Protein AF-A0A2G5TV87-F1 (afdb_monomer_lite)

Secondary structure (DSSP, 8-state):
-HHHHHHHHHH-HHHHHHH--HHHHHHHHHHHHHHHHHHHHHHHHSSS-EEEETTTTEEEETTTTS--HHHHHHHHHHTHHHHHHHHHHHHHHHHHHHHHHH-TT-HHHHHS-HHHHHHHHHHHHHHHHHHHHHHHHHHHHHHHHH-HHHHHTS-HHHHHHHHHHHHHHHHHHHHIIIIII-HHHHHHHHHHTTHHHHHHHHHHHHHHHHHHHHHHT--

Organism: NCBI:txid1611254

Sequence (219 aa):
MMTLHRILIFMSPMRSTKWFTDFKVAGYCILVCFLVFNWLLIQQLSNCTLNFNALTSFLESACAPDRHPVTWFQNKYLIYVPILSMGVNAM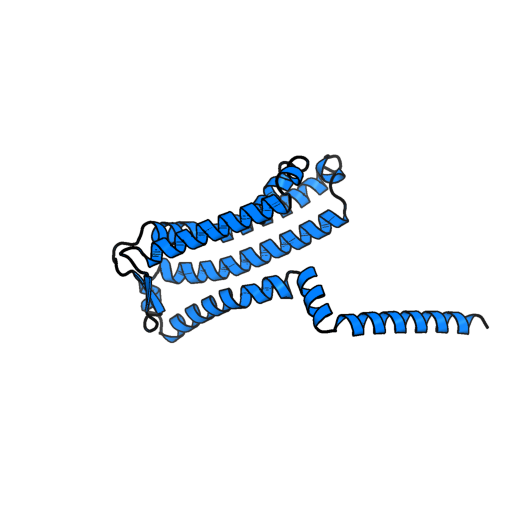LLFAQRISRKFWKNSVFALAMSNSQLKRENAMIRQAFFIGFYLSVYEVLYLHTRLYPESFRSMPLEFQTITYDLRLLAVGSLNFFIYFVLTQSTRSLVLAQLGWNSKKKSAKRNQSLSQTTANFAVKN

InterPro domains:
  IPR005047 7TM GPCR, serpentine receptor class xa (Srxa) [PF03383] (1-90)
  IPR005047 7TM GPCR, serpentine receptor class xa (Srxa) [PTHR23018] (1-212)

pLDDT: mean 71.68, std 10.22, range [42.5, 92.69]

Foldseek 3Di:
DVLVLVVCCVVPVVCSVVCDDPVNVVVVVVVVVVVVVVLVVCQCPDPFHWDQDPQLRDTDTPPPPDDDVSVVCCLVPVLCVLVVQLVSLVVSVVCVVVCVVPPVPDPVVVVADPVNVVVSVLVSVLSNVLSVLVNVLSVLVVCCVVCVVVLSPDDPVVNVVSVVVNVCSVVCSVVCNQQVSDPVSVVVVCVVVVVVVVVVVVVVVVVVVVVVVVVVVVD

Radius of gyration: 24.71 Å; chains: 1; bounding box: 58×53×64 Å

Structure (mmCIF, N/CA/C/O backbone):
data_AF-A0A2G5TV87-F1
#
_entry.id   AF-A0A2G5TV87-F1
#
loop_
_atom_site.group_PDB
_atom_site.id
_atom_site.type_symbol
_atom_site.label_atom_id
_atom_site.label_alt_id
_atom_site.label_comp_id
_atom_site.label_asym_id
_atom_site.label_entity_id
_atom_site.label_seq_id
_atom_site.pdbx_PDB_ins_code
_atom_site.Cartn_x
_atom_site.Cartn_y
_atom_site.Cartn_z
_atom_site.occupancy
_atom_site.B_iso_or_equiv
_atom_site.auth_seq_id
_atom_site.auth_comp_id
_atom_site.auth_asym_id
_atom_site.auth_atom_id
_atom_site.pdbx_PDB_model_num
ATOM 1 N N . MET A 1 1 ? -3.397 5.642 2.819 1.00 71.88 1 MET A N 1
ATOM 2 C CA . MET A 1 1 ? -4.550 6.079 3.644 1.00 71.88 1 MET A CA 1
ATOM 3 C C . MET A 1 1 ? -4.693 5.306 4.952 1.00 71.88 1 MET A C 1
ATOM 5 O O . MET A 1 1 ? -4.617 5.931 6.000 1.00 71.88 1 MET A O 1
ATOM 9 N N . MET A 1 2 ? -4.806 3.971 4.935 1.00 71.81 2 MET A N 1
ATOM 10 C CA . MET A 1 2 ? -5.014 3.172 6.161 1.00 71.81 2 MET A CA 1
ATOM 11 C C . MET A 1 2 ? -3.938 3.354 7.248 1.00 71.81 2 MET A C 1
ATOM 13 O O . MET A 1 2 ? -4.270 3.393 8.428 1.00 71.81 2 MET A O 1
ATOM 17 N N . THR A 1 3 ? -2.660 3.488 6.882 1.00 72.00 3 THR A N 1
ATOM 18 C CA . THR A 1 3 ? -1.580 3.748 7.856 1.00 72.00 3 THR A CA 1
ATOM 19 C C . THR A 1 3 ? -1.623 5.177 8.398 1.00 72.00 3 THR A C 1
ATOM 21 O O . THR A 1 3 ? -1.508 5.364 9.603 1.00 72.00 3 THR A O 1
ATOM 24 N N . LEU A 1 4 ? -1.881 6.177 7.546 1.00 74.12 4 LEU A N 1
ATOM 25 C CA . LEU A 1 4 ? -2.004 7.585 7.962 1.00 74.12 4 LEU A CA 1
ATOM 26 C C . LEU A 1 4 ? -3.146 7.788 8.961 1.00 74.12 4 LEU A C 1
ATOM 28 O O . LEU A 1 4 ? -2.958 8.439 9.984 1.00 74.12 4 LEU A O 1
ATOM 32 N N . HIS A 1 5 ? -4.297 7.160 8.705 1.00 75.50 5 HIS A N 1
ATOM 33 C CA . HIS A 1 5 ? -5.428 7.142 9.632 1.00 75.50 5 HIS A CA 1
ATOM 34 C C . HIS A 1 5 ? -5.004 6.703 11.043 1.00 75.50 5 HIS A C 1
ATOM 36 O O . HIS A 1 5 ? -5.336 7.345 12.037 1.00 75.50 5 HIS A O 1
ATOM 42 N N . ARG A 1 6 ? -4.196 5.642 11.134 1.00 71.50 6 ARG A N 1
ATOM 43 C CA . ARG A 1 6 ? -3.735 5.080 12.412 1.00 71.50 6 ARG A CA 1
ATOM 44 C C . ARG A 1 6 ? -2.700 5.944 13.112 1.00 71.50 6 ARG A C 1
ATOM 46 O O . ARG A 1 6 ? -2.772 6.075 14.329 1.00 71.50 6 ARG A O 1
ATOM 53 N N . ILE A 1 7 ? -1.769 6.538 12.366 1.00 74.00 7 ILE A N 1
ATOM 54 C CA . ILE A 1 7 ? -0.803 7.496 12.924 1.00 74.00 7 ILE A CA 1
ATOM 55 C C . ILE A 1 7 ? -1.559 8.657 13.578 1.00 74.00 7 ILE A C 1
ATOM 57 O O . ILE A 1 7 ? -1.261 9.025 14.709 1.00 74.00 7 ILE A O 1
ATOM 61 N N . LEU A 1 8 ? -2.587 9.182 12.907 1.00 74.12 8 LEU A N 1
ATOM 62 C CA . LEU A 1 8 ? -3.370 10.313 13.405 1.00 74.12 8 LEU A CA 1
ATOM 63 C C . LEU A 1 8 ? -4.227 9.951 14.626 1.00 74.12 8 LEU A C 1
ATOM 65 O O . LEU A 1 8 ? -4.314 10.746 15.560 1.00 74.12 8 LEU A O 1
ATOM 69 N N . ILE A 1 9 ? -4.794 8.738 14.678 1.00 71.25 9 ILE A N 1
ATOM 70 C CA . ILE A 1 9 ? -5.435 8.216 15.901 1.00 71.25 9 ILE A CA 1
ATOM 71 C C . ILE A 1 9 ? -4.424 8.116 17.049 1.00 71.25 9 ILE A C 1
ATOM 73 O O . ILE A 1 9 ? -4.738 8.504 18.172 1.00 71.25 9 ILE A O 1
ATOM 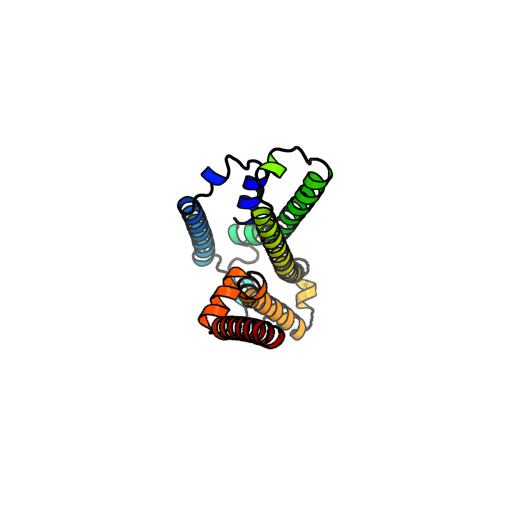77 N N . PHE A 1 10 ? -3.221 7.607 16.780 1.00 67.75 10 PHE A N 1
ATOM 78 C CA . PHE A 1 10 ? -2.193 7.414 17.802 1.00 67.75 10 PHE A CA 1
ATOM 79 C C . PHE A 1 10 ? -1.649 8.739 18.348 1.00 67.75 10 PHE A C 1
ATOM 81 O O . PHE A 1 10 ? -1.494 8.879 19.557 1.00 67.75 10 PHE A O 1
ATOM 88 N N . MET A 1 11 ? -1.406 9.727 17.483 1.00 69.81 11 MET A N 1
ATOM 89 C CA . MET A 1 11 ? -0.900 11.042 17.889 1.00 69.81 11 MET A CA 1
ATOM 90 C C . MET A 1 11 ? -1.966 11.926 18.547 1.00 69.81 11 MET A C 1
ATOM 92 O O . MET A 1 11 ? -1.635 12.796 19.348 1.00 69.81 11 MET A O 1
ATOM 96 N N . SER A 1 12 ? -3.242 11.785 18.181 1.00 68.69 12 SER A N 1
ATOM 97 C CA . SER A 1 12 ? -4.305 12.683 18.651 1.00 68.69 12 SER A CA 1
ATOM 98 C C . SER A 1 12 ? -5.674 11.990 18.695 1.00 68.69 12 SER A C 1
ATOM 100 O O . SER A 1 12 ? -6.533 12.250 17.844 1.00 68.69 12 SER A O 1
ATOM 102 N N . PRO A 1 13 ? -5.939 11.157 19.720 1.00 63.06 13 PRO A N 1
ATOM 103 C CA . PRO A 1 13 ? -7.144 10.327 19.784 1.00 63.06 13 PRO A CA 1
ATOM 104 C C . PRO A 1 13 ? -8.451 11.137 19.813 1.00 63.06 13 PRO A C 1
ATOM 106 O O . PRO A 1 13 ? -9.418 10.743 19.170 1.00 63.06 13 PRO A O 1
ATOM 109 N N . MET A 1 14 ? -8.487 12.301 20.479 1.00 60.47 14 MET A N 1
ATOM 110 C CA . MET A 1 14 ? -9.713 13.118 20.578 1.00 60.47 14 MET A CA 1
ATOM 111 C C . MET A 1 14 ? -10.015 13.979 19.341 1.00 60.47 14 MET A C 1
ATOM 113 O O . MET A 1 14 ? -11.164 14.358 19.123 1.00 60.47 14 MET A O 1
ATOM 117 N N . ARG A 1 15 ? -9.005 14.322 18.530 1.00 61.91 15 ARG A N 1
ATOM 118 C CA . ARG A 1 15 ? -9.204 15.110 17.296 1.00 61.91 15 ARG A CA 1
ATOM 119 C C . ARG A 1 15 ? -9.439 14.218 16.079 1.00 61.91 15 ARG A C 1
ATOM 121 O O . ARG A 1 15 ? -10.141 14.628 15.157 1.00 61.91 15 ARG A O 1
ATOM 128 N N . SER A 1 16 ? -8.915 12.993 16.101 1.00 60.66 16 SER A N 1
ATOM 129 C CA . SER A 1 16 ? -8.971 12.071 14.967 1.00 60.66 16 SER A CA 1
ATOM 130 C C . SER A 1 16 ? -10.403 11.675 14.570 1.00 60.66 16 SER A C 1
ATOM 132 O O . SER A 1 16 ? -10.732 11.683 13.385 1.00 60.66 16 SER A O 1
ATOM 134 N N . THR A 1 17 ? -11.313 11.474 15.532 1.00 63.91 17 THR A N 1
ATOM 135 C CA . THR A 1 17 ? -12.740 11.181 15.266 1.00 63.91 17 THR A CA 1
ATOM 136 C C . THR A 1 17 ? -13.471 12.288 14.501 1.00 63.91 17 THR A C 1
ATOM 138 O O . THR A 1 17 ? -14.439 12.003 13.804 1.00 63.91 17 THR A O 1
ATOM 141 N N . LYS A 1 18 ? -13.014 13.547 14.574 1.00 69.38 18 LYS A N 1
ATOM 142 C CA . LYS A 1 18 ? -13.586 14.661 13.789 1.00 69.38 18 LYS A CA 1
ATOM 143 C C . LYS A 1 18 ? -13.005 14.757 12.373 1.00 69.38 18 LYS A C 1
ATOM 145 O O . LYS A 1 18 ? -13.614 15.360 11.481 1.00 69.38 18 LYS A O 1
ATOM 150 N N . TRP A 1 19 ? -11.797 14.236 12.176 1.00 69.31 19 TRP A N 1
ATOM 151 C CA . TRP A 1 19 ? -11.069 14.307 10.907 1.00 69.31 19 TRP A CA 1
ATOM 152 C C . TRP A 1 19 ? -11.433 13.143 9.984 1.00 69.31 19 TRP A C 1
ATOM 154 O O . TRP A 1 19 ? -11.502 13.329 8.773 1.00 69.31 19 TRP A O 1
ATOM 164 N N .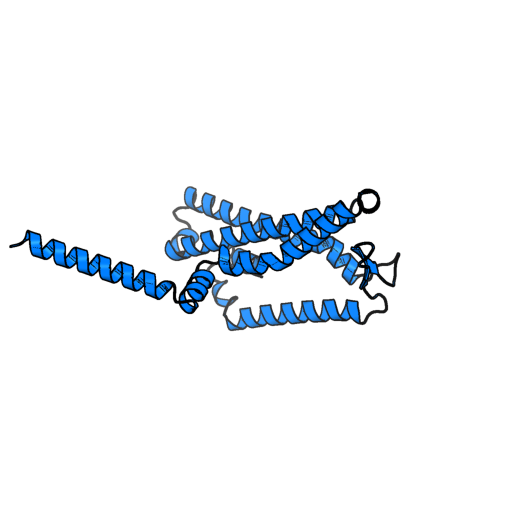 PHE A 1 20 ? -11.765 11.987 10.557 1.00 73.62 20 PHE A N 1
ATOM 165 C CA . PHE A 1 20 ? -12.118 10.772 9.828 1.00 73.62 20 PHE A CA 1
ATOM 166 C C . PHE A 1 20 ? -13.587 10.395 10.017 1.00 73.62 20 PHE A C 1
ATOM 168 O O . PHE A 1 20 ? -13.913 9.384 10.631 1.00 73.62 20 PHE A O 1
ATOM 175 N N . THR A 1 21 ? -14.482 11.227 9.483 1.00 81.12 21 THR A N 1
ATOM 176 C CA . THR A 1 21 ? -15.891 10.856 9.292 1.00 81.12 21 THR A CA 1
ATOM 177 C C . THR A 1 21 ? -16.067 10.111 7.971 1.00 81.12 21 THR A C 1
ATOM 179 O O . THR A 1 21 ? -15.319 10.366 7.027 1.00 81.12 21 THR A O 1
ATOM 182 N N . ASP A 1 22 ? -17.073 9.239 7.872 1.00 78.75 22 ASP A N 1
ATOM 183 C CA . ASP A 1 22 ? -17.300 8.397 6.683 1.00 78.75 22 ASP A CA 1
ATOM 184 C C . ASP A 1 22 ? -17.352 9.213 5.381 1.00 78.75 22 ASP A C 1
ATOM 186 O O . ASP A 1 22 ? -16.725 8.850 4.387 1.00 78.75 22 ASP A O 1
ATOM 190 N N . PHE A 1 23 ? -18.000 10.382 5.412 1.00 81.50 23 PHE A N 1
ATOM 191 C CA . PHE A 1 23 ? -18.072 11.290 4.264 1.00 81.50 23 PHE A CA 1
ATOM 192 C C . PHE A 1 23 ? -16.704 11.868 3.864 1.00 81.50 23 PHE A C 1
ATOM 194 O O . P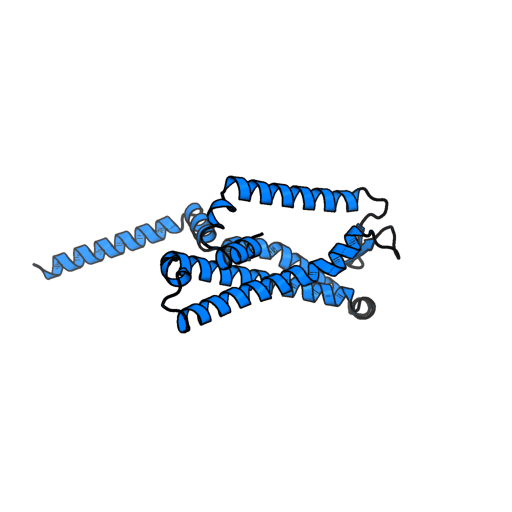HE A 1 23 ? -16.365 11.920 2.682 1.00 81.50 23 PHE A O 1
ATOM 201 N N . LYS A 1 24 ? -15.876 12.267 4.839 1.00 84.06 24 LYS A N 1
ATOM 202 C CA . LYS A 1 24 ? -14.521 12.775 4.566 1.00 84.06 24 LYS A CA 1
ATOM 203 C C . LYS A 1 24 ? -13.605 11.666 4.065 1.00 84.06 24 LYS A C 1
ATOM 205 O O . LYS A 1 24 ? -12.832 11.895 3.143 1.00 84.06 24 LYS A O 1
ATOM 210 N N . VAL A 1 25 ? -13.723 10.461 4.626 1.00 83.88 25 VAL A N 1
ATOM 211 C CA . VAL A 1 25 ? -12.990 9.272 4.168 1.00 83.88 25 VAL A CA 1
ATOM 212 C C . VAL A 1 25 ? -13.342 8.945 2.721 1.00 83.88 25 VAL A C 1
ATOM 214 O O . VAL A 1 25 ? -12.431 8.747 1.919 1.00 83.88 25 VAL A O 1
ATOM 217 N N . ALA A 1 26 ? -14.629 8.968 2.366 1.00 85.44 26 ALA A N 1
ATOM 218 C CA . ALA A 1 26 ? -15.069 8.807 0.984 1.00 85.44 26 ALA A CA 1
ATOM 219 C C . ALA A 1 26 ? -14.449 9.879 0.074 1.00 85.44 26 ALA A C 1
ATOM 221 O O . ALA A 1 26 ? -13.874 9.541 -0.959 1.00 85.44 26 ALA A O 1
ATOM 222 N N . GLY A 1 27 ? -14.459 11.147 0.498 1.00 88.50 27 GLY A N 1
ATOM 223 C CA . GLY A 1 27 ? -13.791 12.240 -0.213 1.00 88.50 27 GLY A CA 1
ATOM 224 C C . GLY A 1 27 ? -12.289 12.006 -0.422 1.00 88.50 27 GLY A C 1
ATOM 225 O O . GLY A 1 27 ? -11.796 12.160 -1.537 1.00 88.50 27 GLY A O 1
ATOM 226 N N . TYR A 1 28 ? -11.558 11.563 0.608 1.00 86.81 28 TYR A N 1
ATOM 227 C CA . TYR A 1 28 ? -10.133 11.227 0.488 1.00 86.81 28 TYR A CA 1
ATOM 228 C C . TYR A 1 28 ? -9.894 10.067 -0.485 1.00 86.81 28 TYR A C 1
ATOM 230 O O . TYR A 1 28 ? -8.947 10.111 -1.268 1.00 86.81 28 TYR A O 1
ATOM 238 N N . CYS A 1 29 ? -10.742 9.038 -0.462 1.00 86.94 29 CYS A N 1
ATOM 239 C CA . CYS A 1 29 ? -10.660 7.916 -1.395 1.00 86.94 29 CYS A CA 1
ATOM 240 C C . CYS A 1 29 ? -10.921 8.354 -2.840 1.00 86.94 29 CYS A C 1
ATOM 242 O O . CYS A 1 29 ? -10.152 7.980 -3.723 1.00 86.94 29 CYS A O 1
ATOM 244 N N . ILE A 1 30 ? -11.949 9.175 -3.076 1.00 90.00 30 ILE A N 1
ATOM 245 C CA . ILE A 1 30 ? -12.275 9.719 -4.401 1.00 90.00 30 ILE A CA 1
ATOM 246 C C . ILE A 1 30 ? -11.129 10.591 -4.914 1.00 90.00 30 ILE A C 1
ATOM 248 O O . ILE A 1 30 ? -10.694 10.411 -6.046 1.00 90.00 30 ILE A O 1
ATOM 252 N N . LEU A 1 31 ? -10.585 11.474 -4.072 1.00 91.00 31 LEU A N 1
ATOM 253 C CA . LEU A 1 31 ? -9.448 12.319 -4.433 1.00 91.00 31 LEU A CA 1
ATOM 254 C C . LEU A 1 31 ? -8.224 11.482 -4.817 1.00 91.00 31 LEU A C 1
ATOM 256 O O . LEU A 1 31 ? -7.600 11.747 -5.838 1.00 91.00 31 LEU A O 1
ATOM 260 N N . VAL A 1 32 ? -7.892 10.447 -4.039 1.00 87.88 32 VAL A N 1
ATOM 261 C CA . VAL A 1 32 ? -6.782 9.539 -4.372 1.00 87.88 32 VAL A CA 1
ATOM 262 C C . VAL A 1 32 ? -7.045 8.809 -5.687 1.00 87.88 32 VAL A C 1
ATOM 264 O O . VAL A 1 32 ? -6.137 8.729 -6.509 1.00 87.88 32 VAL A O 1
ATOM 267 N N . CYS A 1 33 ? -8.263 8.312 -5.916 1.00 88.44 33 CYS A N 1
ATOM 268 C CA . CYS A 1 33 ? -8.615 7.658 -7.178 1.00 88.44 33 CYS A CA 1
ATOM 269 C C . CYS A 1 33 ? -8.468 8.619 -8.357 1.00 88.44 33 CYS A C 1
ATOM 271 O O . CYS A 1 33 ? -7.860 8.262 -9.359 1.00 88.44 33 CYS A O 1
ATOM 273 N N . PHE A 1 34 ? -8.961 9.850 -8.216 1.00 92.69 34 PHE A N 1
ATOM 274 C CA . PHE A 1 34 ? -8.837 10.883 -9.236 1.00 92.69 34 PHE A CA 1
ATOM 275 C C . PHE A 1 34 ? -7.369 11.218 -9.515 1.00 92.69 34 PHE A C 1
ATOM 277 O O . PHE A 1 34 ? -6.958 11.245 -10.671 1.00 92.69 34 PHE A O 1
ATOM 284 N N . LEU A 1 35 ? -6.548 11.408 -8.479 1.00 89.06 35 LEU A N 1
ATOM 285 C CA . LEU A 1 35 ? -5.116 11.671 -8.636 1.00 89.06 35 LEU A CA 1
ATOM 286 C C . LEU A 1 35 ? -4.404 10.519 -9.352 1.00 89.06 35 LEU A C 1
ATOM 288 O O . LEU A 1 35 ? -3.668 10.770 -10.299 1.00 89.06 35 LEU A O 1
ATOM 292 N N . VAL A 1 36 ? -4.649 9.266 -8.951 1.00 85.81 36 VAL A N 1
ATOM 293 C CA . VAL A 1 36 ? -4.063 8.082 -9.604 1.00 85.81 36 VAL A CA 1
ATOM 294 C C . VAL A 1 36 ? -4.526 7.970 -11.056 1.00 85.81 36 VAL A C 1
ATOM 296 O O . VAL A 1 36 ? -3.714 7.702 -11.934 1.00 85.81 36 VAL A O 1
ATOM 299 N N . PHE A 1 37 ? -5.806 8.218 -11.328 1.00 87.94 37 PHE A N 1
ATOM 300 C CA . PHE A 1 37 ? -6.365 8.161 -12.674 1.00 87.94 37 PHE A CA 1
ATOM 301 C C . PHE A 1 37 ? -5.740 9.204 -13.606 1.00 87.94 37 PHE A C 1
ATOM 303 O O . PHE A 1 37 ? -5.251 8.850 -14.675 1.00 87.94 37 PHE A O 1
ATOM 310 N N . ASN A 1 38 ? -5.673 10.469 -13.180 1.00 87.31 38 ASN A N 1
ATOM 311 C CA . ASN A 1 38 ? -5.007 11.523 -13.953 1.00 87.31 38 ASN A CA 1
ATOM 312 C C . ASN A 1 38 ? -3.520 11.218 -14.150 1.00 87.31 38 ASN A C 1
ATOM 314 O O . ASN A 1 38 ? -2.975 11.430 -15.228 1.00 87.31 38 ASN A O 1
ATOM 318 N N . TRP A 1 39 ? -2.866 10.681 -13.121 1.00 82.69 39 TRP A N 1
ATOM 319 C CA . TRP A 1 39 ? -1.458 10.315 -13.180 1.00 82.69 39 TRP A CA 1
ATOM 320 C C . TRP A 1 39 ? -1.181 9.219 -14.220 1.00 82.69 39 TRP A C 1
ATOM 322 O O . TRP A 1 39 ? -0.199 9.315 -14.953 1.00 82.69 39 TRP A O 1
ATOM 332 N N . LEU A 1 40 ? -2.055 8.211 -14.325 1.00 81.38 40 LEU A N 1
ATOM 333 C CA . LEU A 1 40 ? -1.982 7.175 -15.362 1.00 81.38 40 LEU A CA 1
ATOM 334 C C . LEU A 1 40 ? -2.344 7.728 -16.749 1.00 81.38 40 LEU A C 1
ATOM 336 O O . LEU A 1 40 ? -1.657 7.434 -17.722 1.00 81.38 40 LEU A O 1
ATOM 340 N N . LEU A 1 41 ? -3.364 8.585 -16.848 1.00 83.69 41 LEU A N 1
ATOM 341 C CA . LEU A 1 41 ? -3.747 9.224 -18.111 1.00 83.69 41 LEU A CA 1
ATOM 342 C C . LEU A 1 41 ? -2.620 10.064 -18.712 1.00 83.69 41 LEU A C 1
ATOM 344 O O . LEU A 1 41 ? -2.389 9.996 -19.914 1.00 83.69 41 LEU A O 1
ATOM 348 N N . ILE A 1 42 ? -1.890 10.822 -17.890 1.00 82.25 42 ILE A N 1
ATOM 349 C CA . ILE A 1 42 ? -0.741 11.616 -18.347 1.00 82.25 42 ILE A CA 1
ATOM 350 C C . ILE A 1 42 ? 0.335 10.713 -18.965 1.00 82.25 42 ILE A C 1
ATOM 352 O O . ILE A 1 42 ? 0.965 11.101 -19.943 1.00 82.25 42 ILE A O 1
ATOM 356 N N . GLN A 1 43 ? 0.543 9.507 -18.433 1.00 71.94 43 GLN A N 1
ATOM 357 C CA . GLN A 1 43 ? 1.497 8.552 -19.008 1.00 71.94 43 GLN A CA 1
ATOM 358 C C . GLN A 1 43 ? 1.024 8.007 -20.358 1.00 71.94 43 GLN A C 1
ATOM 360 O O . GLN A 1 43 ? 1.847 7.762 -21.234 1.00 71.94 43 GLN A O 1
ATOM 365 N N . GLN A 1 44 ? -0.289 7.849 -20.533 1.00 73.38 44 GLN A N 1
ATOM 366 C CA . GLN A 1 44 ? -0.878 7.325 -21.764 1.00 73.38 44 GLN A CA 1
ATOM 367 C C . GLN A 1 44 ? -0.989 8.376 -22.880 1.00 73.38 44 GLN A C 1
ATOM 369 O O . GLN A 1 44 ? -0.884 8.029 -24.051 1.00 73.38 44 GLN A O 1
ATOM 374 N N . LEU A 1 45 ? -1.235 9.641 -22.522 1.00 77.31 45 LEU A N 1
ATOM 375 C CA . LEU A 1 45 ? -1.471 10.745 -23.464 1.00 77.31 45 LEU A CA 1
ATOM 376 C C . LEU A 1 45 ? -0.207 11.550 -23.800 1.00 77.31 45 LEU A C 1
ATOM 378 O O . LEU A 1 45 ? -0.226 12.359 -24.724 1.00 77.31 45 LEU A O 1
ATOM 382 N N . SER A 1 46 ? 0.878 11.374 -23.044 1.00 75.81 46 SER A N 1
ATOM 383 C CA . SER A 1 46 ? 2.158 12.028 -23.325 1.00 75.81 46 SER A CA 1
ATOM 384 C C . SER A 1 46 ? 2.892 11.337 -24.480 1.00 75.81 46 SER A C 1
ATOM 386 O O . SER A 1 46 ? 2.707 10.149 -24.733 1.00 75.81 46 SER A O 1
ATOM 388 N N . ASN A 1 47 ? 3.806 12.060 -25.133 1.00 69.06 47 ASN A N 1
ATOM 389 C CA . ASN A 1 47 ? 4.628 11.572 -26.253 1.00 69.06 47 ASN A CA 1
ATOM 390 C C . ASN A 1 47 ? 5.578 10.415 -25.876 1.00 69.06 47 ASN A C 1
ATOM 392 O O . ASN A 1 47 ? 6.286 9.885 -26.726 1.00 69.06 47 ASN A O 1
ATOM 396 N N . CYS A 1 48 ? 5.617 10.036 -24.598 1.00 70.38 48 CYS A N 1
ATOM 397 C CA . CYS A 1 48 ? 6.373 8.906 -24.089 1.00 70.38 48 CYS A CA 1
ATOM 398 C C . CYS A 1 48 ? 5.435 7.841 -23.519 1.00 70.38 48 CYS A C 1
ATOM 400 O O . CYS A 1 48 ? 5.287 7.708 -22.301 1.00 70.38 48 CYS A O 1
ATOM 402 N N . THR A 1 49 ? 4.803 7.086 -24.413 1.00 69.44 49 THR A N 1
ATOM 403 C CA . THR A 1 49 ? 3.961 5.951 -24.037 1.00 69.44 49 THR A CA 1
ATOM 404 C C . THR A 1 49 ? 4.816 4.795 -23.514 1.00 69.44 49 THR A C 1
ATOM 406 O O . THR A 1 49 ? 5.974 4.613 -23.900 1.00 69.44 49 THR A O 1
ATOM 409 N N . LEU A 1 50 ? 4.252 4.017 -22.590 1.00 67.56 50 LEU A N 1
ATOM 410 C CA . LEU A 1 50 ? 4.857 2.793 -22.071 1.00 67.56 50 LEU A CA 1
ATOM 411 C C . LEU A 1 50 ? 4.214 1.594 -22.763 1.00 67.56 50 LEU A C 1
ATOM 413 O O . LEU A 1 50 ? 3.028 1.339 -22.561 1.00 67.56 50 LEU A O 1
ATOM 417 N N . ASN A 1 51 ? 4.999 0.848 -23.536 1.00 70.81 51 ASN A N 1
ATOM 418 C CA . ASN A 1 51 ? 4.564 -0.405 -24.138 1.00 70.81 51 ASN A CA 1
ATOM 419 C C . ASN A 1 51 ? 5.210 -1.586 -23.421 1.00 70.81 51 ASN A C 1
ATOM 421 O O . ASN A 1 51 ? 6.403 -1.589 -23.123 1.00 70.81 51 ASN A O 1
ATOM 425 N N . PHE A 1 52 ? 4.404 -2.603 -23.133 1.00 66.25 52 PHE A N 1
ATOM 426 C CA . PHE A 1 52 ? 4.902 -3.859 -22.595 1.00 66.25 52 PHE A CA 1
ATOM 427 C C . PHE A 1 52 ? 5.301 -4.769 -23.754 1.00 66.25 52 PHE A C 1
ATOM 429 O O . PHE A 1 52 ? 4.448 -5.203 -24.529 1.00 66.25 52 PHE A O 1
ATOM 436 N N . ASN A 1 53 ? 6.594 -5.054 -23.874 1.00 66.81 53 ASN A N 1
ATOM 437 C CA . ASN A 1 53 ? 7.091 -6.017 -24.839 1.00 66.81 53 ASN A CA 1
ATOM 438 C C . ASN A 1 53 ? 7.013 -7.415 -24.215 1.00 66.81 53 ASN A C 1
ATOM 440 O O . ASN A 1 53 ? 7.799 -7.749 -23.334 1.00 66.81 53 ASN A O 1
ATOM 444 N N . ALA A 1 54 ? 6.060 -8.234 -24.662 1.00 61.53 54 ALA A N 1
ATOM 445 C CA . ALA A 1 54 ? 5.842 -9.569 -24.104 1.00 61.53 54 ALA A CA 1
ATOM 446 C C . ALA A 1 54 ? 7.022 -10.532 -24.340 1.00 61.53 54 ALA A C 1
ATOM 448 O O . ALA A 1 54 ? 7.227 -11.443 -23.546 1.00 61.53 54 ALA A O 1
ATOM 449 N N . LEU A 1 55 ? 7.819 -10.321 -25.395 1.00 59.72 55 LEU A N 1
ATOM 450 C CA . LEU A 1 55 ? 8.943 -11.199 -25.754 1.00 59.72 55 LEU A CA 1
ATOM 451 C C . LEU A 1 55 ? 10.154 -11.000 -24.843 1.00 59.72 55 LEU A C 1
ATOM 453 O O . LEU A 1 55 ? 10.833 -11.955 -24.485 1.00 59.72 55 LEU A O 1
ATOM 457 N N . THR A 1 56 ? 10.422 -9.754 -24.463 1.00 57.22 56 THR A N 1
ATOM 458 C CA . THR A 1 56 ? 11.506 -9.405 -23.536 1.00 57.22 56 THR A CA 1
ATOM 459 C C . THR A 1 56 ? 10.987 -9.267 -22.103 1.00 57.22 56 THR A C 1
ATOM 461 O O . THR A 1 56 ? 11.758 -9.121 -21.161 1.00 57.22 56 THR A O 1
ATOM 464 N N . SER A 1 57 ? 9.662 -9.311 -21.937 1.00 58.12 57 SER A N 1
ATOM 465 C CA . SER A 1 57 ? 8.922 -9.019 -20.712 1.00 58.12 57 SER A CA 1
ATOM 466 C C . SER A 1 57 ? 9.231 -7.640 -20.109 1.00 58.12 57 SER A C 1
ATOM 468 O O . SER A 1 57 ? 8.859 -7.365 -18.976 1.00 58.12 57 SER A O 1
ATOM 470 N N . PHE A 1 58 ? 9.875 -6.728 -20.842 1.00 61.72 58 PHE A N 1
ATOM 471 C CA . PHE A 1 58 ? 10.212 -5.394 -20.347 1.00 61.72 58 PHE A CA 1
ATOM 472 C C . PHE A 1 58 ? 9.152 -4.357 -20.734 1.00 61.72 58 PHE A C 1
ATOM 474 O O . PHE A 1 58 ? 8.565 -4.400 -21.815 1.00 61.72 58 PHE A O 1
ATOM 481 N N . LEU A 1 59 ? 8.937 -3.375 -19.850 1.00 63.88 59 LEU A N 1
ATOM 482 C CA . LEU A 1 59 ? 8.274 -2.133 -20.244 1.00 63.88 59 LEU A CA 1
ATOM 483 C C . LEU A 1 59 ? 9.284 -1.255 -20.980 1.00 63.88 59 LEU A C 1
ATOM 485 O O . LEU A 1 59 ? 10.223 -0.731 -20.376 1.00 63.88 59 LEU A O 1
ATOM 489 N N . GLU A 1 60 ? 9.062 -1.088 -22.274 1.00 64.62 60 GLU A N 1
ATOM 490 C CA . GLU A 1 60 ? 9.821 -0.196 -23.132 1.00 64.62 60 GLU A CA 1
ATOM 491 C C . GLU A 1 60 ? 9.066 1.132 -23.242 1.00 64.62 60 GLU A C 1
ATOM 493 O O . GLU A 1 60 ? 7.890 1.194 -23.607 1.00 64.62 60 GLU A O 1
ATOM 498 N N . SER A 1 61 ? 9.734 2.218 -22.857 1.00 66.75 61 SER A N 1
ATOM 499 C CA . SER A 1 61 ? 9.216 3.568 -23.052 1.00 66.75 61 SER A CA 1
ATOM 500 C C . SER A 1 61 ? 9.543 4.040 -24.461 1.00 66.75 61 SER A C 1
ATOM 502 O O . SER A 1 61 ? 10.703 3.982 -24.864 1.00 66.75 61 SER A O 1
ATOM 504 N N . ALA A 1 62 ? 8.560 4.601 -25.165 1.00 65.69 62 ALA A N 1
ATOM 505 C CA . ALA A 1 62 ? 8.751 5.161 -26.503 1.00 65.69 62 ALA A CA 1
ATOM 506 C C . ALA A 1 62 ? 9.791 6.300 -26.548 1.00 65.69 62 ALA A C 1
ATOM 508 O O . ALA A 1 62 ? 10.329 6.592 -27.609 1.00 65.69 62 ALA A O 1
ATOM 509 N N . CYS A 1 63 ? 10.101 6.918 -25.401 1.00 68.75 63 CYS A N 1
ATOM 510 C CA . CYS A 1 63 ? 11.121 7.960 -25.280 1.00 68.75 63 CYS A CA 1
ATOM 511 C C . CYS A 1 63 ? 12.493 7.482 -24.773 1.00 68.75 63 CYS A C 1
ATOM 513 O O . CYS A 1 63 ? 13.308 8.322 -24.403 1.00 68.75 63 CYS A O 1
ATOM 515 N N . ALA A 1 64 ? 12.778 6.172 -24.747 1.00 62.44 64 ALA A N 1
ATOM 516 C CA . ALA A 1 64 ? 14.089 5.677 -24.313 1.00 62.44 64 ALA A CA 1
ATOM 517 C C . ALA A 1 64 ? 15.240 6.332 -25.122 1.00 62.44 64 ALA A C 1
ATOM 519 O O . ALA A 1 64 ? 15.122 6.443 -26.343 1.00 62.44 64 ALA A O 1
ATOM 520 N N . PRO A 1 65 ? 16.358 6.750 -24.487 1.00 62.75 65 PRO A N 1
ATOM 521 C CA . PRO A 1 65 ? 16.768 6.479 -23.102 1.00 62.75 65 PRO A CA 1
ATOM 522 C C . PRO A 1 65 ? 16.108 7.373 -22.040 1.00 62.75 65 PRO A C 1
ATOM 524 O O . PRO A 1 65 ? 16.178 7.051 -20.849 1.00 62.75 65 PRO A O 1
ATOM 527 N N . ASP A 1 66 ? 15.452 8.455 -22.451 1.00 63.09 66 ASP A N 1
ATOM 528 C CA . ASP A 1 66 ? 14.730 9.334 -21.544 1.00 63.09 66 ASP A CA 1
ATOM 529 C C . ASP A 1 66 ? 13.473 8.646 -21.004 1.00 63.09 66 ASP A C 1
ATOM 531 O O . ASP A 1 66 ? 12.883 7.744 -21.600 1.00 63.09 66 ASP A O 1
ATOM 535 N N . ARG A 1 67 ? 13.080 9.027 -19.791 1.00 68.62 67 ARG A N 1
ATOM 536 C CA . ARG A 1 67 ? 11.869 8.518 -19.143 1.00 68.62 67 ARG A CA 1
ATOM 537 C C . ARG A 1 67 ? 10.985 9.688 -18.802 1.00 68.62 67 ARG A C 1
ATOM 539 O O . ARG A 1 67 ? 11.463 10.697 -18.288 1.00 68.62 67 ARG A O 1
ATOM 546 N N . HIS A 1 68 ? 9.681 9.523 -18.999 1.00 75.69 68 HIS A N 1
ATOM 547 C CA . HIS A 1 68 ? 8.734 10.547 -18.588 1.00 75.69 68 HIS A CA 1
ATOM 548 C C . HIS A 1 68 ? 8.921 10.855 -17.085 1.00 75.69 68 HIS A C 1
ATOM 550 O O . HIS A 1 68 ? 8.958 9.904 -16.290 1.00 75.69 68 HIS A O 1
ATOM 556 N N . PRO A 1 69 ? 9.001 12.130 -16.653 1.00 75.19 69 PRO A N 1
ATOM 557 C CA . PRO A 1 69 ? 9.346 12.498 -15.270 1.00 75.19 69 PRO A CA 1
ATOM 558 C C . PRO A 1 69 ? 8.474 11.802 -14.217 1.00 75.19 69 PRO A C 1
ATOM 560 O O . PRO A 1 69 ? 8.940 11.364 -13.167 1.00 75.19 69 PRO A O 1
ATOM 563 N N . VAL A 1 70 ? 7.199 11.622 -14.558 1.00 75.44 70 VAL A N 1
ATOM 564 C CA . VAL A 1 70 ? 6.178 10.914 -13.777 1.00 75.44 70 VAL A CA 1
ATOM 565 C C . VAL A 1 70 ? 6.546 9.438 -13.563 1.00 75.44 70 VAL A C 1
ATOM 567 O O . VAL A 1 70 ? 6.475 8.937 -12.441 1.00 75.44 70 VAL A O 1
ATOM 570 N N . THR A 1 71 ? 6.961 8.735 -14.621 1.00 71.69 71 THR A N 1
ATOM 571 C CA . THR A 1 71 ? 7.366 7.316 -14.552 1.00 71.69 71 THR A CA 1
ATOM 572 C C . THR A 1 71 ? 8.677 7.149 -13.791 1.00 71.69 71 THR A C 1
ATOM 574 O O . THR A 1 71 ? 8.824 6.217 -13.002 1.00 71.69 71 THR A O 1
ATOM 577 N N . TRP A 1 72 ? 9.610 8.090 -13.957 1.00 75.62 72 TRP A N 1
ATOM 578 C CA . TRP A 1 72 ? 10.859 8.122 -13.205 1.00 75.62 72 TRP A CA 1
ATOM 579 C C . TRP A 1 72 ? 10.606 8.309 -11.706 1.00 75.62 72 TRP A C 1
ATOM 581 O O . TRP A 1 72 ? 11.156 7.557 -10.897 1.00 75.62 72 TRP A O 1
ATOM 591 N N . PHE A 1 73 ? 9.731 9.253 -11.340 1.00 78.25 73 PHE A N 1
ATOM 592 C CA . PHE A 1 73 ? 9.344 9.511 -9.955 1.00 78.25 73 PHE A CA 1
ATOM 593 C C . PHE A 1 73 ? 8.675 8.289 -9.326 1.00 78.25 73 PHE A C 1
ATOM 595 O O . PHE A 1 73 ? 9.098 7.850 -8.257 1.00 78.25 73 PHE A O 1
ATOM 602 N N . GLN A 1 74 ? 7.681 7.698 -10.000 1.00 73.69 74 GLN A N 1
ATOM 603 C CA . GLN A 1 74 ? 7.031 6.478 -9.522 1.00 73.69 74 GLN A CA 1
ATOM 604 C C . GLN A 1 74 ? 8.058 5.391 -9.265 1.00 73.69 74 GLN A C 1
ATOM 606 O O . GLN A 1 74 ? 8.156 4.891 -8.152 1.00 73.69 74 GLN A O 1
ATOM 611 N N . ASN A 1 75 ? 8.884 5.089 -10.262 1.00 73.19 75 ASN A N 1
ATOM 612 C CA . ASN A 1 75 ? 9.905 4.079 -10.109 1.00 73.19 75 ASN A CA 1
ATOM 613 C C . ASN A 1 75 ? 10.811 4.407 -8.912 1.00 73.19 75 ASN A C 1
ATOM 615 O O . ASN A 1 75 ? 11.037 3.555 -8.059 1.00 73.19 75 ASN A O 1
ATOM 619 N N . LYS A 1 76 ? 11.322 5.632 -8.780 1.00 77.06 76 LYS A N 1
ATOM 620 C CA . LYS A 1 76 ? 12.238 5.983 -7.685 1.00 77.06 76 LYS A CA 1
ATOM 621 C C . LYS A 1 76 ? 11.600 5.912 -6.291 1.00 77.06 76 LYS A C 1
ATOM 623 O O . LYS A 1 76 ? 12.270 5.450 -5.375 1.00 77.06 76 LYS A O 1
ATOM 628 N N . TYR A 1 77 ? 10.353 6.347 -6.120 1.00 78.50 77 TYR A N 1
ATOM 629 C CA . TYR A 1 77 ? 9.767 6.539 -4.790 1.00 78.50 77 TYR A CA 1
ATOM 630 C C . TYR A 1 77 ? 8.721 5.494 -4.383 1.00 78.50 77 TYR A C 1
ATOM 632 O O . TYR A 1 77 ? 8.614 5.225 -3.186 1.00 78.50 77 TYR A O 1
ATOM 640 N N . LEU A 1 78 ? 7.984 4.865 -5.314 1.00 76.06 78 LEU A N 1
ATOM 641 C CA . LEU A 1 78 ? 6.945 3.887 -4.942 1.00 76.06 78 LEU A CA 1
ATOM 642 C C . LEU A 1 78 ? 7.522 2.677 -4.203 1.00 76.06 78 LEU A C 1
ATOM 644 O O . LEU A 1 78 ? 6.876 2.195 -3.281 1.00 76.06 78 LEU A O 1
ATOM 648 N N . ILE A 1 79 ? 8.740 2.243 -4.540 1.00 75.19 79 ILE A N 1
ATOM 649 C CA . ILE A 1 79 ? 9.399 1.079 -3.919 1.00 75.19 79 ILE A CA 1
ATOM 650 C C . ILE A 1 79 ? 9.526 1.253 -2.398 1.00 75.19 79 ILE A C 1
ATOM 652 O O . ILE A 1 79 ? 9.358 0.311 -1.623 1.00 75.19 79 ILE A O 1
ATOM 656 N N . TYR A 1 80 ? 9.786 2.480 -1.942 1.00 77.62 80 TYR A N 1
ATOM 657 C CA . TYR A 1 80 ? 9.947 2.767 -0.519 1.00 77.62 80 TYR A CA 1
ATOM 658 C C . TYR A 1 80 ? 8.611 2.826 0.227 1.00 77.62 80 TYR A C 1
ATOM 660 O O . TYR A 1 80 ? 8.590 2.667 1.446 1.00 77.62 80 TYR A O 1
ATOM 668 N N . VAL A 1 81 ? 7.484 3.028 -0.462 1.00 77.62 81 VAL A N 1
ATOM 669 C CA . VAL A 1 81 ? 6.178 3.230 0.182 1.00 77.62 81 VAL A CA 1
ATOM 670 C C . VAL A 1 81 ? 5.717 1.987 0.964 1.00 77.62 81 VAL A C 1
ATOM 672 O O . VAL A 1 81 ? 5.373 2.147 2.142 1.00 77.62 81 VAL A O 1
ATOM 675 N N . PRO A 1 82 ? 5.740 0.754 0.413 1.00 74.50 82 PRO A N 1
ATOM 676 C CA . PRO A 1 82 ? 5.400 -0.451 1.173 1.00 74.50 82 PRO A CA 1
ATOM 677 C C . PRO A 1 82 ? 6.348 -0.710 2.347 1.00 74.50 82 PRO A C 1
ATOM 679 O O . PRO A 1 82 ? 5.889 -1.051 3.438 1.00 74.50 82 PRO A O 1
ATOM 682 N N . ILE A 1 83 ? 7.652 -0.480 2.156 1.00 78.44 83 ILE A N 1
ATOM 683 C CA . ILE A 1 83 ? 8.684 -0.697 3.182 1.00 78.44 83 ILE A CA 1
ATOM 684 C C . ILE A 1 83 ? 8.481 0.266 4.357 1.00 78.44 83 ILE A C 1
ATOM 686 O O . ILE A 1 83 ? 8.396 -0.159 5.512 1.00 78.44 83 ILE A O 1
ATOM 690 N N . LEU A 1 84 ? 8.324 1.561 4.071 1.00 81.31 84 LEU A N 1
ATOM 691 C CA . LEU A 1 84 ? 8.062 2.584 5.084 1.00 81.31 84 LEU A CA 1
ATOM 692 C C . LEU A 1 84 ? 6.724 2.339 5.788 1.00 81.31 84 LEU A C 1
ATOM 694 O O . LEU A 1 84 ? 6.644 2.439 7.011 1.00 81.31 84 LEU A O 1
ATOM 698 N N . SER A 1 85 ? 5.678 1.957 5.047 1.00 77.81 85 SER A N 1
ATOM 699 C CA . SER A 1 85 ? 4.382 1.606 5.635 1.00 77.81 85 SER A CA 1
ATOM 700 C C . SER A 1 85 ? 4.501 0.431 6.608 1.00 77.81 85 SER A C 1
ATOM 702 O O . SER A 1 85 ? 3.956 0.491 7.714 1.00 77.81 85 SER A O 1
ATOM 704 N N . MET A 1 86 ? 5.237 -0.623 6.245 1.00 79.50 86 MET A N 1
ATOM 705 C CA . MET A 1 86 ? 5.474 -1.771 7.120 1.00 79.50 86 MET A CA 1
ATOM 706 C C . MET A 1 86 ? 6.229 -1.359 8.390 1.00 79.50 86 MET A C 1
ATOM 708 O O . MET A 1 86 ? 5.794 -1.706 9.491 1.00 79.50 86 MET A O 1
ATOM 712 N N . GLY A 1 87 ? 7.291 -0.558 8.248 1.00 82.88 87 GLY A N 1
ATOM 713 C CA . GLY A 1 87 ? 8.071 -0.032 9.370 1.00 82.88 87 GLY A CA 1
ATOM 714 C C . GLY A 1 87 ? 7.227 0.794 10.341 1.00 82.88 87 GLY A C 1
ATOM 715 O O . GLY A 1 87 ? 7.235 0.540 11.545 1.00 82.88 87 GLY A O 1
ATOM 716 N N . VAL A 1 88 ? 6.413 1.719 9.827 1.00 83.19 88 VAL A N 1
ATOM 717 C CA . VAL A 1 88 ? 5.521 2.552 10.647 1.00 83.19 88 VAL A CA 1
ATOM 718 C C . VAL A 1 88 ? 4.464 1.711 11.368 1.00 83.19 88 VAL A C 1
ATOM 720 O O . VAL A 1 88 ? 4.248 1.891 12.566 1.00 83.19 88 VAL A O 1
ATOM 723 N N . ASN A 1 89 ? 3.815 0.764 10.680 1.00 79.62 89 ASN A N 1
ATOM 724 C CA . ASN A 1 89 ? 2.819 -0.112 11.308 1.00 79.62 89 ASN A CA 1
ATOM 725 C C . ASN A 1 89 ? 3.445 -0.993 12.411 1.00 79.62 89 ASN A C 1
ATOM 727 O O . ASN A 1 89 ? 2.829 -1.192 13.461 1.00 79.62 89 ASN A O 1
ATOM 731 N N . ALA A 1 90 ? 4.669 -1.493 12.204 1.00 80.25 90 ALA A N 1
ATOM 732 C CA . ALA A 1 90 ? 5.410 -2.254 13.208 1.00 80.25 90 ALA A CA 1
ATOM 733 C C . ALA A 1 90 ? 5.805 -1.382 14.413 1.00 80.25 90 ALA A C 1
ATOM 735 O O . ALA A 1 90 ? 5.612 -1.794 15.560 1.00 80.25 90 ALA A O 1
ATOM 736 N N . MET A 1 91 ? 6.276 -0.156 14.163 1.00 82.88 91 MET A N 1
ATOM 737 C CA . MET A 1 91 ? 6.619 0.816 15.202 1.00 82.88 91 MET A CA 1
ATOM 738 C C . MET A 1 91 ? 5.403 1.174 16.060 1.00 82.88 91 MET A C 1
ATOM 740 O O . MET A 1 91 ? 5.503 1.162 17.282 1.00 82.88 91 MET A O 1
ATOM 744 N N . LEU A 1 92 ? 4.235 1.408 15.451 1.00 77.56 92 LEU A N 1
ATOM 745 C CA . LEU A 1 92 ? 2.978 1.636 16.174 1.00 77.56 92 LEU A CA 1
ATOM 746 C C . LEU A 1 92 ? 2.618 0.459 17.090 1.00 77.56 92 LEU A C 1
ATOM 748 O O . LEU A 1 92 ? 2.255 0.666 18.247 1.00 77.56 92 LEU A O 1
ATOM 752 N N . LEU A 1 93 ? 2.754 -0.780 16.608 1.00 75.44 93 LEU A N 1
ATOM 753 C CA . LEU A 1 93 ? 2.478 -1.975 17.410 1.00 75.44 93 LEU A CA 1
ATOM 754 C C . LEU A 1 93 ? 3.439 -2.101 18.598 1.00 75.44 93 LEU A C 1
ATOM 756 O O . LEU A 1 93 ? 3.031 -2.466 19.706 1.00 75.44 93 LEU A O 1
ATOM 760 N N . PHE A 1 94 ? 4.715 -1.802 18.370 1.00 79.81 94 PHE A N 1
ATOM 761 C CA . PHE A 1 94 ? 5.744 -1.845 19.399 1.00 79.81 94 PHE A CA 1
ATOM 762 C C . PHE A 1 94 ? 5.546 -0.736 20.439 1.00 79.81 94 PHE A C 1
ATOM 764 O O . PHE A 1 94 ? 5.508 -1.020 21.637 1.00 79.81 94 PHE A O 1
ATOM 771 N N . ALA A 1 95 ? 5.287 0.493 19.990 1.00 77.38 95 ALA A N 1
ATOM 772 C CA . ALA A 1 95 ? 4.979 1.639 20.838 1.00 77.38 95 ALA A CA 1
ATOM 773 C C . ALA A 1 95 ? 3.738 1.381 21.704 1.00 77.38 95 ALA A C 1
ATOM 775 O O . ALA A 1 95 ? 3.770 1.617 22.909 1.00 77.38 95 ALA A O 1
ATOM 776 N N . GLN A 1 96 ? 2.675 0.798 21.140 1.00 71.31 96 GLN A N 1
ATOM 777 C CA . GLN A 1 96 ? 1.489 0.394 21.901 1.00 71.31 96 GLN A CA 1
ATOM 778 C C . GLN A 1 96 ? 1.793 -0.694 22.943 1.00 71.31 96 GLN A C 1
ATOM 780 O O . GLN A 1 96 ? 1.227 -0.681 24.035 1.00 71.31 96 GLN A O 1
ATOM 785 N N . ARG A 1 97 ? 2.675 -1.658 22.644 1.00 73.56 97 ARG A N 1
ATOM 786 C CA . ARG A 1 97 ? 3.085 -2.689 23.617 1.00 73.56 97 ARG A CA 1
ATOM 787 C C . ARG A 1 97 ? 3.902 -2.100 24.767 1.00 73.56 97 ARG A C 1
ATOM 789 O O . ARG A 1 97 ? 3.658 -2.475 25.912 1.00 73.56 97 ARG A O 1
ATOM 796 N N . ILE A 1 98 ? 4.827 -1.188 24.471 1.00 73.38 98 ILE A N 1
ATOM 797 C CA . ILE A 1 98 ? 5.662 -0.503 25.467 1.00 73.38 98 ILE A CA 1
ATOM 798 C C . ILE A 1 98 ? 4.818 0.434 26.328 1.00 73.38 98 ILE A C 1
ATOM 800 O O . ILE A 1 98 ? 4.865 0.334 27.551 1.00 73.38 98 ILE A O 1
ATOM 804 N N . SER A 1 99 ? 3.983 1.267 25.703 1.00 68.75 99 SER A N 1
ATOM 805 C CA . SER A 1 99 ? 3.051 2.175 26.382 1.00 68.75 99 SER A CA 1
ATOM 806 C C . SER A 1 99 ? 2.186 1.437 27.408 1.00 68.75 99 SER A C 1
ATOM 808 O O . SER A 1 99 ? 2.019 1.919 28.520 1.00 68.75 99 SER A O 1
ATOM 810 N N . ARG A 1 100 ? 1.713 0.220 27.111 1.00 65.06 100 ARG A N 1
ATOM 811 C CA . ARG A 1 100 ? 0.936 -0.578 28.077 1.00 65.06 100 ARG A CA 1
ATOM 812 C C . ARG A 1 100 ? 1.753 -1.129 29.245 1.00 65.06 100 ARG A C 1
ATOM 814 O O . ARG A 1 100 ? 1.209 -1.280 30.336 1.00 65.06 100 ARG A O 1
ATOM 821 N N . LYS A 1 101 ? 3.026 -1.474 29.026 1.00 66.38 101 LYS A N 1
ATOM 822 C CA . LYS A 1 101 ? 3.905 -1.960 30.102 1.00 66.38 101 LYS A CA 1
ATOM 823 C C . LYS A 1 101 ? 4.333 -0.827 31.033 1.00 66.38 101 LYS A C 1
ATOM 825 O O . LYS A 1 101 ? 4.387 -1.045 32.237 1.00 66.38 101 LYS A O 1
ATOM 830 N N . PHE A 1 102 ? 4.601 0.355 30.481 1.00 60.28 102 PHE A N 1
ATOM 831 C CA . PHE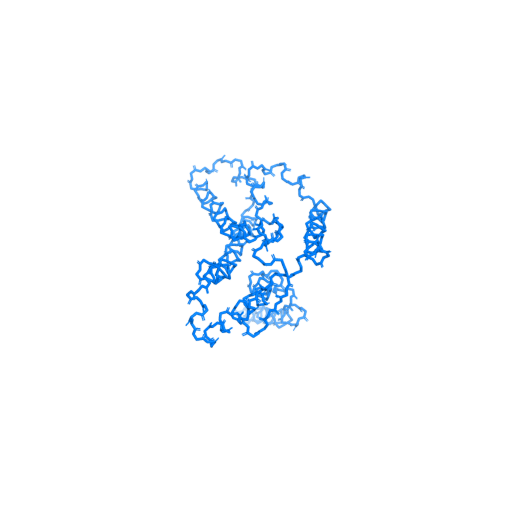 A 1 102 ? 5.167 1.479 31.227 1.00 60.28 102 PHE A CA 1
ATOM 832 C C . PHE A 1 102 ? 4.131 2.507 31.699 1.00 60.28 102 PHE A C 1
ATOM 834 O O . PHE A 1 102 ? 4.287 3.065 32.778 1.00 60.28 102 PHE A O 1
ATOM 841 N N . TRP A 1 103 ? 3.058 2.757 30.946 1.00 56.50 103 TRP A N 1
ATOM 842 C CA . TRP A 1 103 ? 2.104 3.846 31.196 1.00 56.50 103 TRP A CA 1
ATOM 843 C C . TRP A 1 103 ? 0.676 3.337 31.422 1.00 56.50 103 TRP A C 1
ATOM 845 O O . TRP A 1 103 ? -0.251 3.659 30.670 1.00 56.50 103 TRP A O 1
ATOM 855 N N . LYS A 1 104 ? 0.484 2.586 32.514 1.00 55.03 104 LYS A N 1
ATOM 856 C CA . LYS A 1 104 ? -0.843 2.139 32.987 1.00 55.03 104 LYS A CA 1
ATOM 857 C C . LYS A 1 104 ? -1.825 3.294 33.261 1.00 55.03 104 LYS A C 1
ATOM 859 O O . LYS A 1 104 ? -3.026 3.077 33.173 1.00 55.03 104 LYS A O 1
ATOM 864 N N . ASN A 1 105 ? -1.324 4.510 33.508 1.00 49.59 105 ASN A N 1
ATOM 865 C CA . ASN A 1 105 ? -2.126 5.690 33.868 1.00 49.59 105 ASN A CA 1
ATOM 866 C C . ASN A 1 105 ? -2.289 6.717 32.731 1.00 49.59 105 ASN A C 1
ATOM 868 O O . ASN A 1 105 ? -2.788 7.815 32.962 1.00 49.59 105 ASN A O 1
ATOM 872 N N . SER A 1 106 ? -1.854 6.413 31.504 1.00 55.47 106 SER A N 1
ATOM 873 C CA . SER A 1 106 ? -2.028 7.360 30.397 1.00 55.47 106 SER A CA 1
ATOM 874 C C . SER A 1 106 ? -3.490 7.402 29.932 1.00 55.47 106 SER A C 1
ATOM 876 O O . SER A 1 106 ? -4.126 6.363 29.762 1.00 55.47 106 SER A O 1
ATOM 878 N N . VAL A 1 107 ? -4.011 8.604 29.654 1.00 53.19 107 VAL A N 1
ATOM 879 C CA . VAL A 1 107 ? -5.351 8.843 29.065 1.00 53.19 107 VAL A CA 1
ATOM 880 C C . VAL A 1 107 ? -5.585 7.981 27.813 1.00 53.19 107 VAL A C 1
ATOM 882 O O . VAL A 1 107 ? -6.706 7.578 27.527 1.00 53.19 107 VAL A O 1
ATOM 885 N N . PHE A 1 108 ? -4.514 7.618 27.104 1.00 52.22 108 PHE A N 1
ATOM 886 C CA . PHE A 1 108 ? -4.522 6.711 25.958 1.00 52.22 108 PHE A CA 1
ATOM 887 C C . PHE A 1 108 ? -4.902 5.258 26.309 1.00 52.22 108 PHE A C 1
ATOM 889 O O . PHE A 1 108 ? -5.635 4.618 25.558 1.00 52.22 108 PHE A O 1
ATOM 896 N N . ALA A 1 109 ? -4.441 4.738 27.453 1.00 54.38 109 ALA A N 1
ATOM 897 C CA . ALA A 1 109 ? -4.808 3.408 27.941 1.00 54.38 109 ALA A CA 1
ATOM 898 C C . ALA A 1 109 ? -6.253 3.362 28.471 1.00 54.38 109 ALA A C 1
ATOM 900 O O . ALA A 1 109 ? -6.911 2.333 28.342 1.00 54.38 109 ALA A O 1
ATOM 901 N N . LEU A 1 110 ? -6.755 4.478 29.017 1.00 52.31 110 LEU A N 1
ATOM 902 C CA . LEU A 1 110 ? -8.137 4.604 29.495 1.00 52.31 110 LEU A CA 1
ATOM 903 C C . LEU A 1 110 ? -9.157 4.839 28.367 1.00 52.31 110 LEU A C 1
ATOM 905 O O . LEU A 1 110 ? -10.288 4.371 28.459 1.00 52.31 110 LEU A O 1
ATOM 909 N N . ALA A 1 111 ? -8.781 5.563 27.309 1.00 56.88 111 ALA A N 1
ATOM 910 C CA . ALA A 1 111 ? -9.704 5.968 26.246 1.00 56.88 111 ALA A CA 1
ATOM 911 C C . ALA A 1 111 ? -10.088 4.835 25.280 1.00 56.88 111 ALA A C 1
ATOM 913 O O . ALA A 1 111 ? -11.052 4.981 24.528 1.00 56.88 111 ALA A O 1
ATOM 914 N N . MET A 1 112 ? -9.350 3.719 25.268 1.00 61.66 112 MET A N 1
ATOM 915 C CA . MET A 1 112 ? -9.565 2.647 24.300 1.00 61.66 112 MET A CA 1
ATOM 916 C C . MET A 1 112 ? -10.027 1.359 24.975 1.00 61.66 112 MET A C 1
ATOM 918 O O . MET A 1 112 ? -9.292 0.722 25.726 1.00 61.66 112 MET A O 1
ATOM 922 N N . SER A 1 113 ? -11.255 0.939 24.663 1.00 65.00 113 SER A N 1
ATOM 923 C CA . SER A 1 113 ? -11.810 -0.322 25.163 1.00 65.00 113 SER A CA 1
ATOM 924 C C . SER A 1 113 ? -10.929 -1.510 24.754 1.00 65.00 113 SER A C 1
ATOM 926 O O . SER A 1 113 ? -10.424 -1.565 23.629 1.00 65.00 113 SER A O 1
ATOM 928 N N . ASN A 1 114 ? -10.831 -2.534 25.612 1.00 68.31 114 ASN A N 1
ATOM 929 C CA . ASN A 1 114 ? -10.179 -3.813 25.287 1.00 68.31 114 ASN A CA 1
ATOM 930 C C . ASN A 1 114 ? -10.682 -4.421 23.959 1.00 68.31 114 ASN A C 1
ATOM 932 O O . ASN A 1 114 ? -9.917 -5.047 23.221 1.00 68.31 114 ASN A O 1
ATOM 936 N N . SER A 1 115 ? -11.957 -4.198 23.620 1.00 64.50 115 SER A N 1
ATOM 937 C CA . SER A 1 115 ? -12.557 -4.627 22.350 1.00 64.50 115 SER A CA 1
ATOM 938 C C . SER A 1 115 ? -11.999 -3.862 21.140 1.00 64.50 115 SER A C 1
ATOM 940 O O . SER A 1 115 ? -11.629 -4.471 20.132 1.00 64.50 115 SER A O 1
ATOM 942 N N . GLN A 1 116 ? -11.865 -2.540 21.260 1.00 68.38 116 GLN A N 1
ATOM 943 C CA . GLN A 1 116 ? -11.292 -1.669 20.236 1.00 68.38 116 GLN A CA 1
ATOM 944 C C . GLN A 1 116 ? -9.803 -1.967 20.039 1.00 68.38 116 GLN A C 1
ATOM 946 O O . GLN A 1 116 ? -9.360 -2.083 18.902 1.00 68.38 116 GLN A O 1
ATOM 951 N N . LEU A 1 117 ? -9.052 -2.214 21.116 1.00 68.75 117 LEU A N 1
ATOM 952 C CA . LEU A 1 117 ? -7.640 -2.609 21.045 1.00 68.75 117 LEU A CA 1
ATOM 953 C C . LEU A 1 117 ? -7.431 -3.946 20.331 1.00 68.75 117 LEU A C 1
ATOM 955 O O . LEU A 1 117 ? -6.514 -4.087 19.521 1.00 68.75 117 LEU A O 1
ATOM 959 N N . LYS A 1 118 ? -8.277 -4.947 20.606 1.00 72.38 118 LYS A N 1
ATOM 960 C CA . LYS A 1 118 ? -8.203 -6.246 19.922 1.00 72.38 118 LYS A CA 1
ATOM 961 C C . LYS A 1 118 ? -8.466 -6.092 18.423 1.00 72.38 118 LYS A C 1
ATOM 963 O O . LYS A 1 118 ? -7.770 -6.715 17.619 1.00 72.38 118 LYS A O 1
ATOM 968 N N . ARG A 1 119 ? -9.423 -5.233 18.054 1.00 72.56 119 ARG A N 1
ATOM 969 C CA . ARG A 1 119 ? -9.709 -4.873 16.661 1.00 72.56 119 ARG A CA 1
ATOM 970 C C . ARG A 1 119 ? -8.520 -4.156 16.016 1.00 72.56 119 ARG A C 1
ATOM 972 O O . ARG A 1 119 ? -8.085 -4.581 14.951 1.00 72.56 119 ARG A O 1
ATOM 979 N N . GLU A 1 120 ? -7.944 -3.151 16.673 1.00 70.88 120 GLU A N 1
ATOM 980 C CA . GLU A 1 120 ? -6.769 -2.429 16.167 1.00 70.88 120 GLU A CA 1
ATOM 981 C C . GLU A 1 120 ? -5.567 -3.350 15.962 1.00 70.88 120 GLU A C 1
ATOM 983 O O . GLU A 1 120 ? -5.003 -3.370 14.872 1.00 70.88 120 GLU A O 1
ATOM 988 N N . ASN A 1 121 ? -5.219 -4.187 16.946 1.00 73.75 121 ASN A N 1
ATOM 989 C CA . ASN A 1 121 ? -4.116 -5.146 16.828 1.00 73.75 121 ASN A CA 1
ATOM 990 C C . ASN A 1 121 ? -4.319 -6.119 15.657 1.00 73.75 121 ASN A C 1
ATOM 992 O O . ASN A 1 121 ? -3.372 -6.416 14.928 1.00 73.75 121 ASN A O 1
ATOM 996 N N . ALA A 1 122 ? -5.547 -6.615 15.459 1.00 75.69 122 ALA A N 1
ATOM 997 C CA . ALA A 1 122 ? -5.866 -7.478 14.325 1.00 75.69 122 ALA A CA 1
ATOM 998 C C . ALA A 1 122 ? -5.671 -6.735 12.997 1.00 75.69 122 ALA A C 1
ATOM 1000 O O . ALA A 1 122 ? -5.038 -7.264 12.084 1.00 75.69 122 ALA A O 1
ATOM 1001 N N . MET A 1 123 ? -6.140 -5.491 12.921 1.00 73.38 123 MET A N 1
ATOM 1002 C CA . MET A 1 123 ? -5.982 -4.653 11.742 1.00 73.38 123 MET A CA 1
ATOM 1003 C C . MET A 1 123 ? -4.514 -4.246 11.499 1.00 73.38 123 MET A C 1
ATOM 1005 O O . MET A 1 123 ? -4.124 -4.095 10.345 1.00 73.38 123 MET A O 1
ATOM 1009 N N . ILE A 1 124 ? -3.688 -4.049 12.536 1.00 72.31 124 ILE A N 1
ATOM 1010 C CA . ILE A 1 124 ? -2.247 -3.758 12.385 1.00 72.31 124 ILE A CA 1
ATOM 1011 C C . ILE A 1 124 ? -1.519 -4.997 11.865 1.00 72.31 124 ILE A C 1
ATOM 1013 O O . ILE A 1 124 ? -0.725 -4.898 10.936 1.00 72.31 124 ILE A O 1
ATOM 1017 N N . ARG A 1 125 ? -1.833 -6.179 12.409 1.00 75.06 125 ARG A N 1
ATOM 1018 C CA . ARG A 1 125 ? -1.285 -7.447 11.915 1.00 75.06 125 ARG A CA 1
ATOM 1019 C C . ARG A 1 125 ? -1.616 -7.652 10.436 1.00 75.06 125 ARG A C 1
ATOM 1021 O O . ARG A 1 125 ? -0.741 -8.043 9.678 1.00 75.06 125 ARG A O 1
ATOM 1028 N N . GLN A 1 126 ? -2.845 -7.345 10.018 1.00 77.00 126 GLN A N 1
ATOM 1029 C CA . GLN A 1 126 ? -3.221 -7.366 8.602 1.00 77.00 126 GLN A CA 1
ATOM 1030 C C . GLN A 1 126 ? -2.364 -6.400 7.776 1.00 77.00 126 GLN A C 1
ATOM 1032 O O . GLN A 1 126 ? -1.792 -6.813 6.777 1.00 77.00 126 GLN A O 1
ATOM 1037 N N . ALA A 1 127 ? -2.219 -5.144 8.210 1.00 75.56 127 ALA A N 1
ATOM 1038 C CA . ALA A 1 127 ? -1.400 -4.156 7.507 1.00 75.56 127 ALA A CA 1
ATOM 1039 C C . ALA A 1 127 ? 0.078 -4.575 7.400 1.00 75.56 127 ALA A C 1
ATOM 1041 O O . ALA A 1 127 ? 0.703 -4.339 6.371 1.00 75.56 127 ALA A O 1
ATOM 1042 N N . PHE A 1 128 ? 0.619 -5.240 8.425 1.00 75.31 128 PHE A N 1
ATOM 1043 C CA . PHE A 1 128 ? 1.962 -5.816 8.393 1.00 75.31 128 PHE A CA 1
ATOM 1044 C C . PHE A 1 128 ? 2.082 -6.933 7.351 1.00 75.31 128 PHE A C 1
ATOM 1046 O O . PHE A 1 128 ? 2.991 -6.894 6.531 1.00 75.31 128 PHE A O 1
ATOM 1053 N N . PHE A 1 129 ? 1.144 -7.886 7.327 1.00 77.06 129 PHE A N 1
ATOM 1054 C CA . PHE A 1 129 ? 1.129 -8.949 6.315 1.00 77.06 129 PHE A CA 1
ATOM 1055 C C . PHE A 1 129 ? 0.991 -8.394 4.891 1.00 77.06 129 PHE A C 1
ATOM 1057 O O . PHE A 1 129 ? 1.667 -8.873 3.989 1.00 77.06 129 PHE A O 1
ATOM 1064 N N . ILE A 1 130 ? 0.169 -7.359 4.698 1.00 78.44 130 ILE A N 1
ATOM 1065 C CA . ILE A 1 130 ? 0.027 -6.661 3.412 1.00 78.44 130 ILE A CA 1
ATOM 1066 C C . ILE A 1 130 ? 1.345 -6.002 3.011 1.00 78.44 130 ILE A C 1
ATOM 1068 O O . ILE A 1 130 ? 1.791 -6.168 1.881 1.00 78.44 130 ILE A O 1
ATOM 1072 N N . GLY A 1 131 ? 1.977 -5.274 3.936 1.00 76.50 131 GLY A N 1
ATOM 1073 C CA . GLY A 1 131 ? 3.266 -4.627 3.703 1.00 76.50 131 GLY A CA 1
ATOM 1074 C C . GLY A 1 131 ? 4.368 -5.629 3.370 1.00 76.50 131 GLY A C 1
ATOM 1075 O O . GLY A 1 131 ? 5.106 -5.417 2.416 1.00 76.50 131 GLY A O 1
ATOM 1076 N N . PHE A 1 132 ? 4.425 -6.752 4.088 1.00 78.38 132 PHE A N 1
ATOM 1077 C CA . PHE A 1 132 ? 5.360 -7.840 3.814 1.00 78.38 132 PHE A CA 1
ATOM 1078 C C . PHE A 1 132 ? 5.133 -8.432 2.420 1.00 78.38 132 PHE A C 1
ATOM 1080 O O . PHE A 1 132 ? 6.066 -8.536 1.630 1.00 78.38 132 PHE A O 1
ATOM 1087 N N . TYR A 1 133 ? 3.884 -8.740 2.077 1.00 77.88 133 TYR A N 1
ATOM 1088 C CA . TYR A 1 133 ? 3.539 -9.312 0.780 1.00 77.88 133 TYR A CA 1
ATOM 1089 C C . TYR A 1 133 ? 3.865 -8.351 -0.379 1.00 77.88 133 TYR A C 1
ATOM 1091 O O . TYR A 1 133 ? 4.476 -8.751 -1.367 1.00 77.88 133 TYR A O 1
ATOM 1099 N N . LEU A 1 134 ? 3.539 -7.060 -0.233 1.00 78.38 134 LEU A N 1
ATOM 1100 C CA . LEU A 1 134 ? 3.921 -6.018 -1.192 1.00 78.38 134 LEU A CA 1
ATOM 1101 C C . LEU A 1 134 ? 5.440 -5.834 -1.272 1.00 78.38 134 LEU A C 1
ATOM 1103 O O . LEU A 1 134 ? 5.962 -5.596 -2.354 1.00 78.38 134 LEU A O 1
ATOM 1107 N N . SER A 1 135 ? 6.165 -5.972 -0.160 1.00 77.94 135 SER A N 1
ATOM 1108 C CA . SER A 1 135 ? 7.625 -5.858 -0.168 1.00 77.94 135 SER A CA 1
ATOM 1109 C C . SER A 1 135 ? 8.285 -6.983 -0.963 1.00 77.94 135 SER A C 1
ATOM 1111 O O . SER A 1 135 ? 9.246 -6.719 -1.672 1.00 77.94 135 SER A O 1
ATOM 1113 N N . VAL A 1 136 ? 7.737 -8.204 -0.929 1.00 77.00 136 VAL A N 1
ATOM 1114 C CA . VAL A 1 136 ? 8.219 -9.311 -1.770 1.00 77.00 136 VAL A CA 1
ATOM 1115 C C . VAL A 1 136 ? 8.041 -8.960 -3.249 1.00 77.00 136 VAL A C 1
ATOM 1117 O O . VAL A 1 136 ? 8.995 -9.067 -4.015 1.00 77.00 136 VAL A O 1
ATOM 1120 N N . TYR A 1 137 ? 6.864 -8.458 -3.641 1.00 78.31 137 TYR A N 1
ATOM 1121 C CA . TYR A 1 137 ? 6.613 -7.986 -5.009 1.00 78.31 137 TYR A CA 1
ATOM 1122 C C . TYR A 1 137 ? 7.602 -6.886 -5.442 1.00 78.31 137 TYR A C 1
ATOM 1124 O O . TYR A 1 137 ? 8.177 -6.958 -6.530 1.00 78.31 137 TYR A O 1
ATOM 1132 N N . GLU A 1 138 ? 7.839 -5.893 -4.582 1.00 76.69 138 GLU A N 1
ATOM 1133 C CA . GLU A 1 138 ? 8.759 -4.785 -4.866 1.00 76.69 138 GLU A CA 1
ATOM 1134 C C . GLU A 1 138 ? 10.228 -5.224 -4.904 1.00 76.69 138 GLU A C 1
ATOM 1136 O O . GLU A 1 138 ? 10.997 -4.707 -5.707 1.00 76.69 138 GLU A O 1
ATOM 1141 N N . VAL A 1 139 ? 10.642 -6.193 -4.082 1.00 76.88 139 VAL A N 1
ATOM 1142 C CA . VAL A 1 139 ? 12.012 -6.735 -4.093 1.00 76.88 139 VAL A CA 1
ATOM 1143 C C . VAL A 1 139 ? 12.281 -7.509 -5.383 1.00 76.88 139 VAL A C 1
ATOM 1145 O O . VAL A 1 139 ? 13.336 -7.321 -5.991 1.00 76.88 139 VAL A O 1
ATOM 1148 N N . LEU A 1 140 ? 11.318 -8.316 -5.848 1.00 74.69 140 LEU A N 1
ATOM 1149 C CA . LEU A 1 140 ? 11.408 -8.976 -7.155 1.00 74.69 140 LEU A CA 1
ATOM 1150 C C . LEU A 1 140 ? 11.533 -7.939 -8.284 1.00 74.69 140 LEU A C 1
ATOM 1152 O O . LEU A 1 140 ? 12.348 -8.099 -9.190 1.00 74.69 140 LEU A O 1
ATOM 1156 N N . TYR A 1 141 ? 10.781 -6.838 -8.206 1.00 74.38 141 TYR A N 1
ATOM 1157 C CA . TYR A 1 141 ? 10.898 -5.740 -9.166 1.00 74.38 141 TYR A CA 1
ATOM 1158 C C . TYR A 1 141 ? 12.244 -5.004 -9.077 1.00 74.38 141 TYR A C 1
ATOM 1160 O O . TYR A 1 141 ? 12.854 -4.679 -10.098 1.00 74.38 141 TYR A O 1
ATOM 1168 N N . LEU A 1 142 ? 12.753 -4.776 -7.868 1.00 74.12 142 LEU A N 1
ATOM 1169 C CA . LEU A 1 142 ? 14.031 -4.112 -7.639 1.00 74.12 142 LEU A CA 1
ATOM 1170 C C . LEU A 1 142 ? 15.188 -4.889 -8.282 1.00 74.12 142 LEU A C 1
ATOM 1172 O O . LEU A 1 142 ? 16.066 -4.266 -8.878 1.00 74.12 142 LEU A O 1
ATOM 1176 N N . HIS A 1 143 ? 15.157 -6.225 -8.231 1.00 69.81 143 HIS A N 1
ATOM 1177 C CA . HIS A 1 143 ? 16.155 -7.076 -8.881 1.00 69.81 143 HIS A CA 1
ATOM 1178 C C . HIS A 1 143 ? 16.212 -6.839 -10.399 1.00 69.81 143 HIS A C 1
ATOM 1180 O O . HIS A 1 143 ? 17.284 -6.554 -10.932 1.00 69.81 143 HIS A O 1
ATOM 1186 N N . THR A 1 144 ? 15.051 -6.815 -11.068 1.00 68.88 144 THR A N 1
ATOM 1187 C CA . THR A 1 144 ? 14.955 -6.528 -12.516 1.00 68.88 144 THR A CA 1
ATOM 1188 C C . THR A 1 144 ? 15.428 -5.122 -12.900 1.00 68.88 144 THR A C 1
ATOM 1190 O O . THR A 1 144 ? 15.751 -4.866 -14.057 1.00 68.88 144 THR A O 1
ATOM 1193 N N . ARG A 1 145 ? 15.481 -4.194 -11.935 1.00 69.12 145 ARG A N 1
ATOM 1194 C CA . ARG A 1 145 ? 15.786 -2.782 -12.178 1.00 69.12 145 ARG A CA 1
ATOM 1195 C C . ARG A 1 145 ? 17.207 -2.365 -11.811 1.00 69.12 145 ARG A C 1
ATOM 1197 O O . ARG A 1 145 ? 17.759 -1.512 -12.500 1.00 69.12 145 ARG A O 1
ATOM 1204 N N . LEU A 1 146 ? 17.765 -2.881 -10.715 1.00 70.94 146 LEU A N 1
ATOM 1205 C CA . LEU A 1 146 ? 19.141 -2.581 -10.299 1.00 70.94 146 LEU A CA 1
ATOM 1206 C C . LEU A 1 146 ? 20.161 -3.310 -11.174 1.00 70.94 146 LEU A C 1
ATOM 1208 O O . LEU A 1 146 ? 21.228 -2.765 -11.437 1.00 70.94 146 LEU A O 1
ATOM 1212 N N . TYR A 1 147 ? 19.812 -4.508 -11.647 1.00 74.75 147 TYR A N 1
ATOM 1213 C CA . TYR A 1 147 ? 20.700 -5.354 -12.437 1.00 74.75 147 TYR A CA 1
ATOM 1214 C C . TYR A 1 147 ? 20.022 -5.806 -13.739 1.00 74.75 147 TYR A C 1
ATOM 1216 O O . TYR A 1 147 ? 19.849 -7.004 -13.954 1.00 74.75 147 TYR A O 1
ATOM 1224 N N . PRO A 1 148 ? 19.616 -4.869 -14.620 1.00 72.50 148 PRO A N 1
ATOM 1225 C CA . PRO A 1 148 ? 18.904 -5.214 -15.849 1.00 72.50 148 PRO A CA 1
ATOM 1226 C C . PRO A 1 148 ? 19.755 -6.095 -16.771 1.00 72.50 148 PRO A C 1
ATOM 1228 O O . PRO A 1 148 ? 19.234 -7.028 -17.370 1.00 72.50 148 PRO A O 1
ATOM 1231 N N . GLU A 1 149 ? 21.066 -5.856 -16.826 1.00 73.69 149 GLU A N 1
ATOM 1232 C CA . GLU A 1 149 ? 21.999 -6.641 -17.641 1.00 73.69 149 GLU A CA 1
ATOM 1233 C C . GLU A 1 149 ? 22.204 -8.054 -17.084 1.00 73.69 149 GLU A C 1
ATOM 1235 O O . GLU A 1 149 ? 22.150 -9.027 -17.833 1.00 73.69 149 GLU A O 1
ATOM 1240 N N . SER A 1 150 ? 22.340 -8.196 -15.760 1.00 77.69 150 SER A N 1
ATOM 1241 C CA . SER A 1 150 ? 22.411 -9.514 -15.116 1.00 77.69 150 SER A CA 1
ATOM 1242 C C . SER A 1 150 ? 21.098 -10.285 -15.221 1.00 77.69 150 SER A C 1
ATOM 1244 O O . SER A 1 150 ? 21.120 -11.504 -15.254 1.00 77.69 150 SER A O 1
ATOM 1246 N N . PHE A 1 151 ? 19.953 -9.600 -15.248 1.00 75.69 151 PHE A N 1
ATOM 1247 C CA . PHE A 1 151 ? 18.651 -10.244 -15.410 1.00 75.69 151 PHE A CA 1
ATOM 1248 C C . PHE A 1 151 ? 18.409 -10.675 -16.863 1.00 75.69 151 PHE A C 1
ATOM 1250 O O . PHE A 1 151 ? 17.896 -11.763 -17.100 1.00 75.69 151 PHE A O 1
ATOM 1257 N N . ARG A 1 152 ? 18.832 -9.867 -17.845 1.00 73.50 152 ARG A N 1
ATOM 1258 C CA . ARG A 1 152 ? 18.758 -10.212 -19.276 1.00 73.50 152 ARG A CA 1
ATOM 1259 C C . ARG A 1 152 ? 19.646 -11.389 -19.657 1.00 73.50 152 ARG A C 1
ATOM 1261 O O . ARG A 1 152 ? 19.299 -12.121 -20.577 1.00 73.50 152 ARG A O 1
ATOM 1268 N N . SER A 1 153 ? 20.772 -11.569 -18.968 1.00 81.12 153 SER A N 1
ATOM 1269 C CA . SER A 1 153 ? 21.663 -12.708 -19.194 1.00 81.12 153 SER A CA 1
ATOM 1270 C C . SER A 1 153 ? 21.167 -14.011 -18.558 1.00 81.12 153 SER A C 1
ATOM 1272 O O . SER A 1 153 ? 21.729 -15.070 -18.835 1.00 81.12 153 SER A O 1
ATOM 1274 N N . MET A 1 154 ? 20.110 -13.968 -17.735 1.00 81.94 154 MET A N 1
ATOM 1275 C CA . MET A 1 154 ? 19.480 -15.173 -17.189 1.00 81.94 154 MET A CA 1
ATOM 1276 C C . MET A 1 154 ? 18.618 -15.887 -18.241 1.00 81.94 154 MET A C 1
ATOM 1278 O O . MET A 1 154 ? 18.092 -15.237 -19.149 1.00 81.94 154 MET A O 1
ATOM 1282 N N . PRO A 1 155 ? 18.407 -17.211 -18.103 1.00 85.06 155 PRO A N 1
ATOM 1283 C CA . PRO A 1 155 ? 17.534 -17.971 -18.992 1.00 85.06 155 PRO A CA 1
ATOM 1284 C C . PRO A 1 155 ? 16.128 -17.370 -19.078 1.00 85.06 155 PRO A C 1
ATOM 1286 O O . PRO A 1 155 ? 15.584 -16.921 -18.066 1.00 85.06 155 PRO A O 1
ATOM 1289 N N . LEU A 1 156 ? 15.516 -17.434 -20.265 1.00 80.62 156 LEU A N 1
ATOM 1290 C CA . LEU A 1 156 ? 14.164 -16.922 -20.520 1.00 80.62 156 LEU A CA 1
ATOM 1291 C C . LEU A 1 156 ? 13.138 -17.472 -19.516 1.00 80.62 156 LEU A C 1
ATOM 1293 O O . LEU A 1 156 ? 12.330 -16.715 -18.993 1.00 80.62 156 LEU A O 1
ATOM 1297 N N . GLU A 1 157 ? 13.244 -18.756 -19.166 1.00 81.69 157 GLU A N 1
ATOM 1298 C CA . GLU A 1 157 ? 12.407 -19.408 -18.150 1.00 81.69 157 GLU A CA 1
ATOM 1299 C C . GLU A 1 157 ? 12.420 -18.666 -16.807 1.00 81.69 157 GLU A C 1
ATOM 1301 O O . GLU A 1 157 ? 11.379 -18.441 -16.194 1.00 81.69 157 GLU A O 1
ATOM 1306 N N . PHE A 1 158 ? 13.595 -18.224 -16.350 1.00 80.44 158 PHE A N 1
ATOM 1307 C CA . PHE A 1 158 ? 13.721 -17.515 -15.078 1.00 80.44 158 PHE A CA 1
ATOM 1308 C C . PHE A 1 158 ? 13.108 -16.113 -15.148 1.00 80.44 158 PHE A C 1
ATOM 1310 O O . PHE A 1 158 ? 12.498 -15.644 -14.179 1.00 80.44 158 PHE A O 1
ATOM 1317 N N . GLN A 1 159 ? 13.233 -15.455 -16.303 1.00 77.69 159 GLN A N 1
ATOM 1318 C CA . GLN A 1 159 ? 12.622 -14.151 -16.537 1.00 77.69 159 GLN A CA 1
ATOM 1319 C C . GLN A 1 159 ? 11.096 -14.280 -16.489 1.00 77.69 159 GLN A C 1
ATOM 1321 O O . GLN A 1 159 ? 10.456 -13.602 -15.684 1.00 77.69 159 GLN A O 1
ATOM 1326 N N . THR A 1 160 ? 10.533 -15.222 -17.248 1.00 80.50 160 THR A N 1
ATOM 1327 C CA . THR A 1 160 ? 9.094 -15.507 -17.298 1.00 80.50 160 THR A CA 1
ATOM 1328 C C . THR A 1 160 ? 8.537 -15.868 -15.924 1.00 80.50 160 THR A C 1
ATOM 1330 O O . THR A 1 160 ? 7.589 -15.233 -15.473 1.00 80.50 160 THR A O 1
ATOM 1333 N N . ILE A 1 161 ? 9.178 -16.785 -15.188 1.00 84.12 161 ILE A N 1
ATOM 1334 C CA . ILE A 1 161 ? 8.752 -17.161 -13.828 1.00 84.12 161 ILE A CA 1
ATOM 1335 C C . ILE A 1 161 ? 8.740 -15.947 -12.893 1.00 84.12 161 ILE A C 1
ATOM 1337 O O . ILE A 1 161 ? 7.818 -15.783 -12.094 1.00 84.12 161 ILE A O 1
ATOM 1341 N N . THR A 1 162 ? 9.745 -15.073 -12.983 1.00 80.44 162 THR A N 1
ATOM 1342 C CA . THR A 1 162 ? 9.800 -13.851 -12.169 1.00 80.44 162 THR A CA 1
ATOM 1343 C C . THR A 1 162 ? 8.638 -12.908 -12.499 1.00 80.44 162 THR A C 1
ATOM 1345 O O . THR A 1 162 ? 8.047 -12.320 -11.589 1.00 80.44 162 THR A O 1
ATOM 1348 N N . TYR A 1 163 ? 8.270 -12.777 -13.776 1.00 76.50 163 TYR A N 1
ATOM 1349 C CA . TYR A 1 163 ? 7.113 -11.986 -14.205 1.00 76.50 163 TYR A CA 1
ATOM 1350 C C . TYR A 1 163 ? 5.779 -12.611 -13.791 1.00 76.50 163 TYR A C 1
ATOM 1352 O O . TYR A 1 163 ? 4.934 -11.908 -13.232 1.00 76.50 163 TYR A O 1
ATOM 1360 N N . ASP A 1 164 ? 5.611 -13.917 -13.966 1.00 81.88 164 ASP A N 1
ATOM 1361 C CA . ASP A 1 164 ? 4.403 -14.641 -13.571 1.00 81.88 164 ASP A CA 1
ATOM 1362 C C . ASP A 1 164 ? 4.200 -14.606 -12.058 1.00 81.88 164 ASP A C 1
ATOM 1364 O O . ASP A 1 164 ? 3.091 -14.358 -11.587 1.00 81.88 164 ASP A O 1
ATOM 1368 N N . LEU A 1 165 ? 5.271 -14.753 -11.272 1.00 81.38 165 LEU A N 1
ATOM 1369 C CA . LEU A 1 165 ? 5.220 -14.582 -9.820 1.00 81.38 165 LEU A CA 1
ATOM 1370 C C . LEU A 1 165 ? 4.793 -13.169 -9.432 1.00 81.38 165 LEU A C 1
ATOM 1372 O O . LEU A 1 165 ? 4.028 -13.003 -8.483 1.00 81.38 165 LEU A O 1
ATOM 1376 N N . ARG A 1 166 ? 5.243 -12.144 -10.162 1.00 79.19 166 ARG A N 1
ATOM 1377 C CA . ARG A 1 166 ? 4.811 -10.760 -9.934 1.00 79.19 166 ARG A CA 1
ATOM 1378 C C . ARG A 1 166 ? 3.339 -10.558 -10.285 1.00 79.19 166 ARG A C 1
ATOM 1380 O O . ARG A 1 166 ? 2.622 -9.931 -9.505 1.00 79.19 166 ARG A O 1
ATOM 1387 N N . LEU A 1 167 ? 2.872 -11.103 -11.407 1.00 78.88 167 LEU A N 1
ATOM 1388 C CA . LEU A 1 167 ? 1.473 -11.016 -11.828 1.00 78.88 167 LEU A CA 1
ATOM 1389 C C . LEU A 1 167 ? 0.554 -11.769 -10.857 1.00 78.88 167 LEU A C 1
ATOM 1391 O O . LEU A 1 167 ? -0.457 -11.228 -10.404 1.00 78.88 167 LEU A O 1
ATOM 1395 N N . LEU A 1 168 ? 0.950 -12.982 -10.464 1.00 82.50 168 LEU A N 1
ATOM 1396 C CA . LEU A 1 168 ? 0.278 -13.792 -9.456 1.00 82.50 168 LEU A CA 1
ATOM 1397 C C . LEU A 1 168 ? 0.257 -13.081 -8.106 1.00 82.50 168 LEU A C 1
ATOM 1399 O O . LEU A 1 168 ? -0.778 -13.086 -7.439 1.00 82.50 168 LEU A O 1
ATOM 1403 N N . ALA A 1 169 ? 1.362 -12.448 -7.705 1.00 77.19 169 ALA A N 1
ATOM 1404 C CA . ALA A 1 169 ? 1.417 -11.678 -6.473 1.00 77.19 169 ALA A CA 1
ATOM 1405 C C . ALA A 1 169 ? 0.377 -10.555 -6.500 1.00 77.19 169 ALA A C 1
ATOM 1407 O O . ALA A 1 169 ? -0.468 -10.500 -5.615 1.00 77.19 169 ALA A O 1
ATOM 1408 N N . VAL A 1 170 ? 0.344 -9.715 -7.537 1.00 75.31 170 VAL A N 1
ATOM 1409 C CA . VAL A 1 170 ? -0.638 -8.617 -7.636 1.00 75.31 170 VAL A CA 1
ATOM 1410 C C . VAL A 1 170 ? -2.080 -9.138 -7.714 1.00 75.31 170 VAL A C 1
ATOM 1412 O O . VAL A 1 170 ? -2.963 -8.615 -7.031 1.00 75.31 170 VAL A O 1
ATOM 1415 N N . GLY A 1 171 ? -2.329 -10.186 -8.502 1.00 75.69 171 GLY A N 1
ATOM 1416 C CA . GLY A 1 171 ? -3.664 -10.758 -8.689 1.00 75.69 171 GLY A CA 1
ATOM 1417 C C . GLY A 1 171 ? -4.211 -11.443 -7.434 1.00 75.69 171 GLY A C 1
ATOM 1418 O O . GLY A 1 171 ? -5.351 -11.202 -7.028 1.00 75.69 171 GLY A O 1
ATOM 1419 N N . SER A 1 172 ? -3.392 -12.258 -6.768 1.00 81.56 172 SER A N 1
ATOM 1420 C CA . SER A 1 172 ? -3.799 -13.015 -5.577 1.00 81.56 172 SER A CA 1
ATOM 1421 C C . SER A 1 172 ? -3.821 -12.173 -4.297 1.00 81.56 172 SER A C 1
ATOM 1423 O O . SER A 1 172 ? -4.528 -12.521 -3.348 1.00 81.56 172 SER A O 1
ATOM 1425 N N . LEU A 1 173 ? -3.136 -11.025 -4.272 1.00 75.19 173 LEU A N 1
ATOM 1426 C CA . LEU A 1 173 ? -3.120 -10.097 -3.139 1.00 75.19 173 LEU A CA 1
ATOM 1427 C C . LEU A 1 173 ? -4.527 -9.629 -2.761 1.00 75.19 173 LEU A C 1
ATOM 1429 O O . LEU A 1 173 ? -4.853 -9.580 -1.577 1.00 75.19 173 LEU A O 1
ATOM 1433 N N . ASN A 1 174 ? -5.408 -9.391 -3.735 1.00 73.38 174 ASN A N 1
ATOM 1434 C CA . ASN A 1 174 ? -6.807 -9.061 -3.452 1.00 73.38 174 ASN A CA 1
ATOM 1435 C C . ASN A 1 174 ? -7.519 -10.196 -2.697 1.00 73.38 174 ASN A C 1
ATOM 1437 O O . ASN A 1 174 ? -8.160 -9.958 -1.672 1.00 73.38 174 ASN A O 1
ATOM 1441 N N . PHE A 1 175 ? -7.351 -11.446 -3.132 1.00 80.12 175 PHE A N 1
ATOM 1442 C CA . PHE A 1 175 ? -7.928 -12.601 -2.444 1.00 80.12 175 PHE A CA 1
ATOM 1443 C C . PHE A 1 175 ? -7.369 -12.757 -1.024 1.00 80.12 175 PHE A C 1
ATOM 1445 O O . PHE A 1 175 ? -8.132 -12.880 -0.062 1.00 80.12 175 PHE A O 1
ATOM 1452 N N . PHE A 1 176 ? -6.048 -12.685 -0.856 1.00 78.00 176 PHE A N 1
ATOM 1453 C CA . PHE A 1 176 ? -5.429 -12.808 0.462 1.00 78.00 176 PHE A CA 1
ATOM 1454 C C . PHE A 1 176 ? -5.855 -11.681 1.412 1.00 78.00 176 PHE A C 1
ATOM 1456 O O . PHE A 1 176 ? -6.168 -11.950 2.574 1.00 78.00 176 PHE A O 1
ATOM 1463 N N . ILE A 1 177 ? -5.954 -10.436 0.943 1.00 72.44 177 ILE A N 1
ATOM 1464 C CA . ILE A 1 177 ? -6.402 -9.306 1.767 1.00 72.44 177 ILE A CA 1
ATOM 1465 C C . ILE A 1 177 ? -7.862 -9.455 2.182 1.00 72.44 177 ILE A C 1
ATOM 1467 O O . ILE A 1 177 ? -8.187 -9.384 3.376 1.00 72.44 177 ILE A O 1
ATOM 1471 N N . TYR A 1 178 ? -8.749 -9.638 1.207 1.00 68.50 178 TYR A N 1
ATOM 1472 C CA . TYR A 1 178 ? -10.184 -9.570 1.447 1.00 68.50 178 TYR A CA 1
ATOM 1473 C C . TYR A 1 178 ? -10.722 -10.863 2.055 1.00 68.50 178 TYR A C 1
ATOM 1475 O O . TYR A 1 178 ? -11.546 -10.804 2.964 1.00 68.50 178 TYR A O 1
ATOM 1483 N N . PHE A 1 179 ? -10.236 -12.029 1.631 1.00 73.69 179 PHE A N 1
ATOM 1484 C CA . PHE A 1 179 ? -10.762 -13.311 2.095 1.00 73.69 179 PHE A CA 1
ATOM 1485 C C . PHE A 1 179 ? -9.950 -13.934 3.240 1.00 73.69 179 PHE A C 1
ATOM 1487 O O . PHE A 1 179 ? -10.537 -14.448 4.194 1.00 73.69 179 PHE A O 1
ATOM 1494 N N . VAL A 1 180 ? -8.613 -13.888 3.198 1.00 76.50 180 VAL A N 1
ATOM 1495 C CA . VAL A 1 180 ? -7.770 -14.574 4.203 1.00 76.50 180 VAL A CA 1
ATOM 1496 C C . VAL A 1 180 ? -7.518 -13.698 5.431 1.00 76.50 180 VAL A C 1
ATOM 1498 O O . VAL A 1 180 ? -7.708 -14.141 6.567 1.00 76.50 180 VAL A O 1
ATOM 1501 N N . LEU A 1 181 ? -7.116 -12.445 5.220 1.00 69.31 181 LEU A N 1
ATOM 1502 C CA . LEU A 1 181 ? -6.735 -11.526 6.291 1.00 69.31 181 LEU A CA 1
ATOM 1503 C C . LEU A 1 181 ? -7.949 -10.896 6.977 1.00 69.31 181 LEU A C 1
ATOM 1505 O O . LEU A 1 181 ? -7.987 -10.819 8.210 1.00 69.31 181 LEU A O 1
ATOM 1509 N N . THR A 1 182 ? -8.934 -10.434 6.205 1.00 72.81 182 THR A N 1
ATOM 1510 C CA . THR A 1 182 ? -10.060 -9.654 6.733 1.00 72.81 182 THR A CA 1
ATOM 1511 C C . THR A 1 182 ? -11.194 -10.549 7.227 1.00 72.81 182 THR A C 1
ATOM 1513 O O . THR A 1 182 ? -12.057 -10.993 6.475 1.00 72.81 182 THR A O 1
ATOM 1516 N N . GLN A 1 183 ? -11.227 -10.797 8.541 1.00 70.19 183 GLN A N 1
ATOM 1517 C CA . GLN A 1 183 ? -12.209 -11.701 9.149 1.00 70.19 183 GLN A CA 1
ATOM 1518 C C . GLN A 1 183 ? -13.670 -11.265 8.943 1.00 70.19 183 GLN A C 1
ATOM 1520 O O . GLN A 1 183 ? -14.532 -12.136 8.813 1.00 70.19 183 GLN A O 1
ATOM 1525 N N . SER A 1 184 ? -13.968 -9.963 8.919 1.00 69.75 184 SER A N 1
ATOM 1526 C CA . SER A 1 184 ? -15.321 -9.445 8.664 1.00 69.75 184 SER A CA 1
ATOM 1527 C C . SER A 1 184 ? -15.785 -9.787 7.250 1.00 69.75 184 SER A C 1
ATOM 1529 O O . SER A 1 184 ? -16.837 -10.401 7.089 1.00 69.75 184 SER A O 1
ATOM 1531 N N . THR A 1 185 ? -14.961 -9.489 6.248 1.00 73.94 185 THR A N 1
ATOM 1532 C CA . THR A 1 185 ? -15.222 -9.796 4.839 1.00 73.94 185 THR A CA 1
ATOM 1533 C C . THR A 1 185 ? -15.344 -11.299 4.614 1.00 73.94 185 THR A C 1
ATOM 1535 O O . THR A 1 185 ? -16.329 -11.748 4.038 1.00 73.94 185 THR A O 1
ATOM 1538 N N . ARG A 1 186 ? -14.443 -12.107 5.188 1.00 80.38 186 ARG A N 1
ATOM 1539 C CA . ARG A 1 186 ? -14.561 -13.573 5.173 1.00 80.38 186 ARG A CA 1
ATOM 1540 C C . ARG A 1 186 ? -15.884 -14.055 5.763 1.00 80.38 186 ARG A C 1
ATOM 1542 O O . ARG A 1 186 ? -16.520 -14.944 5.213 1.00 80.38 186 ARG A O 1
ATOM 1549 N N . SER A 1 187 ? -16.295 -13.487 6.895 1.00 77.44 187 SER A N 1
ATOM 1550 C CA . SER A 1 187 ? -17.538 -13.884 7.567 1.00 77.44 187 SER A CA 1
ATOM 1551 C C . SER A 1 187 ? -18.774 -13.514 6.749 1.00 77.44 187 SER A C 1
ATOM 1553 O O . SER A 1 187 ? -19.743 -14.265 6.780 1.00 77.44 187 SER A O 1
ATOM 1555 N N . LEU A 1 188 ? -18.727 -12.400 6.014 1.00 79.06 188 LEU A N 1
ATOM 1556 C CA . LEU A 1 188 ? -19.784 -11.953 5.108 1.00 79.06 188 LEU A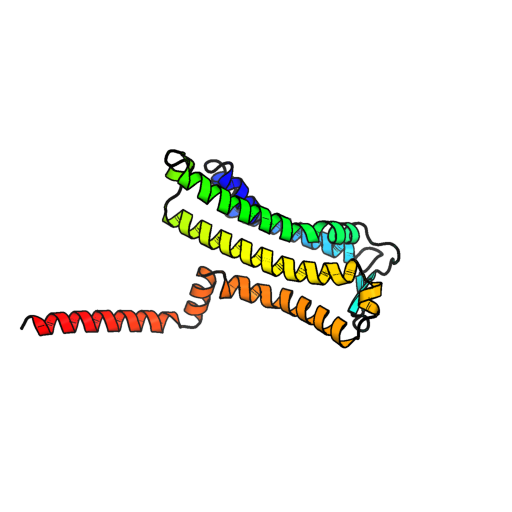 CA 1
ATOM 1557 C C . LEU A 1 188 ? -19.863 -12.850 3.867 1.00 79.06 188 LEU A C 1
ATOM 1559 O O . LEU A 1 188 ? -20.936 -13.359 3.562 1.00 79.06 188 LEU A O 1
ATOM 1563 N N . VAL A 1 189 ? -18.729 -13.144 3.227 1.00 80.69 189 VAL A N 1
ATOM 1564 C CA . VAL A 1 189 ? -18.659 -14.067 2.080 1.00 80.69 189 VAL A CA 1
ATOM 1565 C C . VAL A 1 189 ? -19.150 -15.462 2.476 1.00 80.69 189 VAL A C 1
ATOM 1567 O O . VAL A 1 189 ? -20.008 -16.036 1.815 1.00 80.69 189 VAL A O 1
ATOM 1570 N N . LEU A 1 190 ? -18.694 -15.994 3.615 1.00 81.38 190 LEU A N 1
ATOM 1571 C CA . LEU A 1 190 ? -19.172 -17.277 4.142 1.00 81.38 190 LEU A CA 1
ATOM 1572 C C . LEU A 1 190 ? -20.648 -17.239 4.576 1.00 81.38 190 LEU A C 1
ATOM 1574 O O . LEU A 1 190 ? -21.301 -18.282 4.597 1.00 81.38 190 LEU A O 1
ATOM 1578 N N . ALA A 1 191 ? -21.187 -16.068 4.934 1.00 80.75 191 ALA A N 1
ATOM 1579 C CA . ALA A 1 191 ? -22.617 -15.906 5.184 1.00 80.75 191 ALA A CA 1
ATOM 1580 C C . ALA A 1 191 ? -23.419 -16.016 3.884 1.00 80.75 191 ALA A C 1
ATOM 1582 O O . ALA A 1 191 ? -24.399 -16.754 3.852 1.00 80.75 191 ALA A O 1
ATOM 1583 N N . GLN A 1 192 ? -22.975 -15.331 2.827 1.00 82.75 192 GLN A N 1
ATOM 1584 C CA . GLN A 1 192 ? -23.607 -15.359 1.506 1.00 82.75 192 GLN A CA 1
ATOM 1585 C C . GLN A 1 192 ? -23.528 -16.746 0.857 1.00 82.75 192 GLN A C 1
ATOM 1587 O O . GLN A 1 192 ? -24.500 -17.201 0.271 1.00 82.75 192 GLN A O 1
ATOM 1592 N N . LEU A 1 193 ? -22.423 -17.469 1.056 1.00 82.62 193 LEU A N 1
ATOM 1593 C CA . LEU A 1 193 ? -22.254 -18.860 0.617 1.00 82.62 193 LEU A CA 1
ATOM 1594 C C . LEU A 1 193 ? -23.018 -19.882 1.490 1.00 82.62 193 LEU A C 1
ATOM 1596 O O . LEU A 1 193 ? -22.818 -21.087 1.359 1.00 82.62 193 LEU A O 1
ATOM 1600 N N . GLY A 1 194 ? -23.853 -19.434 2.436 1.00 75.12 194 GLY A N 1
ATOM 1601 C CA . GLY A 1 194 ? -24.686 -20.305 3.275 1.00 75.12 194 GLY A CA 1
ATOM 1602 C C . GLY A 1 194 ? -23.937 -21.082 4.367 1.00 75.12 194 GLY A C 1
ATOM 1603 O O . GLY A 1 194 ? -24.551 -21.826 5.138 1.00 75.12 194 GLY A O 1
ATOM 1604 N N . TRP A 1 195 ? -22.625 -20.886 4.524 1.00 68.38 195 TRP A N 1
ATOM 1605 C CA . TRP A 1 195 ? -21.803 -21.618 5.497 1.00 68.38 195 TRP A CA 1
ATOM 1606 C C . TRP A 1 195 ? -22.199 -21.306 6.952 1.00 68.38 195 TRP A C 1
ATOM 1608 O O . TRP A 1 195 ? -22.121 -22.164 7.838 1.00 68.38 195 TRP A O 1
ATOM 1618 N N . ASN A 1 196 ? -22.696 -20.092 7.217 1.00 57.16 196 ASN A N 1
ATOM 1619 C CA . ASN A 1 196 ? -23.172 -19.694 8.547 1.00 57.16 196 ASN A CA 1
ATOM 1620 C C . ASN A 1 196 ? -24.505 -20.352 8.957 1.00 57.16 196 ASN A C 1
ATOM 1622 O O . ASN A 1 196 ? -24.781 -20.435 10.157 1.00 57.16 196 ASN A O 1
ATOM 1626 N N . SER A 1 197 ? -25.291 -20.884 8.010 1.00 54.75 197 SER A N 1
ATOM 1627 C CA . SER A 1 197 ? -26.503 -21.666 8.311 1.00 54.75 197 SER A CA 1
ATOM 1628 C C . SER A 1 197 ? -26.154 -23.004 8.981 1.00 54.75 197 SER A C 1
ATOM 1630 O O . SER A 1 197 ? -26.765 -23.391 9.982 1.00 54.75 197 SER A O 1
ATOM 1632 N N . LYS A 1 198 ? -25.069 -23.654 8.530 1.00 51.56 198 LYS A N 1
ATOM 1633 C CA . LYS A 1 198 ? -24.568 -24.905 9.125 1.00 51.56 198 LYS A CA 1
ATOM 1634 C C . LYS A 1 198 ? -24.025 -24.700 10.543 1.00 51.56 198 LYS A C 1
ATOM 1636 O O . LYS A 1 198 ? -24.301 -25.510 11.422 1.00 51.56 198 LYS A O 1
ATOM 1641 N N . LYS A 1 199 ? -23.321 -23.589 10.810 1.00 53.97 199 LYS A N 1
ATOM 1642 C CA . LYS A 1 199 ? -22.825 -23.261 12.164 1.00 53.97 199 LYS A CA 1
ATOM 1643 C C . LYS A 1 199 ? -23.937 -22.880 13.142 1.00 53.97 199 LYS A C 1
ATOM 1645 O O . LYS A 1 199 ? -23.868 -23.301 14.292 1.00 53.97 199 LYS A O 1
ATOM 1650 N N . LYS A 1 200 ? -24.958 -22.120 12.719 1.00 52.12 200 LYS A N 1
ATOM 1651 C CA . LYS A 1 200 ? -26.132 -21.824 13.566 1.00 52.12 200 LYS A CA 1
ATOM 1652 C C . LYS A 1 200 ? -26.942 -23.087 13.874 1.00 52.12 200 LYS A C 1
ATOM 1654 O O . LYS A 1 200 ? -27.328 -23.267 15.024 1.00 52.12 200 LYS A O 1
ATOM 1659 N N . SER A 1 201 ? -27.126 -23.974 12.895 1.00 51.81 201 SER A N 1
ATOM 1660 C CA . SER A 1 201 ? -27.815 -25.258 13.096 1.00 51.81 201 SER A CA 1
ATOM 1661 C C . SER A 1 201 ? -27.028 -26.202 14.011 1.00 51.81 201 SER A C 1
ATOM 1663 O O . SER A 1 201 ? -27.602 -26.766 14.933 1.00 51.81 201 SER A O 1
ATOM 1665 N N . ALA A 1 202 ? -25.701 -26.293 13.861 1.00 55.09 202 ALA A N 1
ATOM 1666 C CA . ALA A 1 202 ? -24.857 -27.090 14.756 1.00 55.09 202 ALA A CA 1
ATOM 1667 C C . ALA A 1 202 ? -24.849 -26.560 16.204 1.00 55.09 202 ALA A C 1
ATOM 1669 O O . ALA A 1 202 ? -24.932 -27.343 17.146 1.00 55.09 202 ALA A O 1
ATOM 1670 N N . LYS A 1 203 ? -24.813 -25.231 16.397 1.00 52.62 203 LYS A N 1
ATOM 1671 C CA . LYS A 1 203 ? -24.874 -24.610 17.735 1.00 52.62 203 LYS A CA 1
ATOM 1672 C C . LYS A 1 203 ? -26.247 -24.770 18.398 1.00 52.62 203 LYS A C 1
ATOM 1674 O O . LYS A 1 203 ? -26.306 -24.997 19.600 1.00 52.62 203 LYS A O 1
ATOM 1679 N N . ARG A 1 204 ? -27.332 -24.678 17.617 1.00 48.94 204 ARG A N 1
ATOM 1680 C CA . ARG A 1 204 ? -28.710 -24.924 18.074 1.00 48.94 204 ARG A CA 1
ATOM 1681 C C . ARG A 1 204 ? -28.915 -26.394 18.453 1.00 48.94 204 ARG A C 1
ATOM 1683 O O . ARG A 1 204 ? -29.499 -26.671 19.492 1.00 48.94 204 ARG A O 1
ATOM 1690 N N . ASN A 1 205 ? -28.370 -27.326 17.674 1.00 51.59 205 ASN A N 1
ATOM 1691 C CA . ASN A 1 205 ? -28.462 -28.757 17.972 1.00 51.59 205 ASN A CA 1
ATOM 1692 C C . ASN A 1 205 ? -27.619 -29.149 19.197 1.00 51.59 205 ASN A C 1
ATOM 1694 O O . ASN A 1 205 ? -28.070 -29.953 20.005 1.00 51.59 205 ASN A O 1
ATOM 1698 N N . GLN A 1 206 ? -26.449 -28.530 19.406 1.00 54.09 206 GLN A N 1
ATOM 1699 C CA . GLN A 1 206 ? -25.671 -28.710 20.640 1.00 54.09 206 GLN A CA 1
ATOM 1700 C C . GLN A 1 206 ? -26.374 -28.141 21.880 1.00 54.09 206 GLN A C 1
ATOM 1702 O O . GLN A 1 206 ? -26.357 -28.791 22.922 1.00 54.09 206 GLN A O 1
ATOM 1707 N N . SER A 1 207 ? -27.024 -26.972 21.783 1.00 54.25 207 SER A N 1
ATOM 1708 C CA . SER A 1 207 ? -27.771 -26.416 22.919 1.00 54.25 207 SER A CA 1
ATOM 1709 C C . SER A 1 207 ? -29.001 -27.256 23.258 1.00 54.25 207 SER A C 1
ATOM 1711 O O . SER A 1 207 ? -29.239 -27.517 24.428 1.00 54.25 207 SER A O 1
ATOM 1713 N N . LEU A 1 208 ? -29.741 -27.738 22.251 1.00 55.00 208 LEU A N 1
ATOM 1714 C CA . LEU A 1 208 ? -30.865 -28.660 22.451 1.00 55.00 208 LEU A CA 1
ATOM 1715 C C . LEU A 1 208 ? -30.402 -29.974 23.092 1.00 55.00 208 LEU A C 1
ATOM 1717 O O . LEU A 1 208 ? -30.989 -30.403 24.080 1.00 55.00 208 LEU A O 1
ATOM 1721 N N . SER A 1 209 ? -29.303 -30.568 22.622 1.00 56.62 209 SER A N 1
ATOM 1722 C CA . SER A 1 209 ? -28.768 -31.801 23.213 1.00 56.62 209 SER A CA 1
ATOM 1723 C C . SER A 1 209 ? -28.311 -31.612 24.670 1.00 56.62 209 SER A C 1
ATOM 1725 O O . SER A 1 209 ? -28.538 -32.497 25.489 1.00 56.62 209 SER A O 1
ATOM 1727 N N . GLN A 1 210 ? -27.740 -30.453 25.028 1.00 55.66 210 GLN A N 1
ATOM 1728 C CA . GLN A 1 210 ? -27.398 -30.116 26.420 1.00 55.66 210 GLN A CA 1
ATOM 1729 C C . GLN A 1 210 ? -28.635 -29.881 27.299 1.00 55.66 210 GLN A C 1
ATOM 1731 O O . GLN A 1 210 ? -28.655 -30.314 28.448 1.00 55.66 210 GLN A O 1
ATOM 1736 N N . THR A 1 211 ? -29.687 -29.237 26.784 1.00 54.94 211 THR A N 1
ATOM 1737 C CA . THR A 1 211 ? -30.945 -29.061 27.530 1.00 54.94 211 THR A CA 1
ATOM 1738 C C . THR A 1 211 ? -31.647 -30.398 27.772 1.00 54.94 211 THR A C 1
ATOM 1740 O O . THR A 1 211 ? -32.148 -30.625 28.869 1.00 54.94 211 THR A O 1
ATOM 1743 N N . THR A 1 212 ? -31.626 -31.308 26.792 1.00 56.22 212 THR A N 1
ATOM 1744 C CA . THR A 1 212 ? -32.240 -32.641 26.931 1.00 56.22 212 THR A CA 1
ATOM 1745 C C . THR A 1 212 ? -31.453 -33.530 27.903 1.00 56.22 212 THR A C 1
ATOM 1747 O O . THR A 1 212 ? -32.050 -34.201 28.739 1.00 56.22 212 THR A O 1
ATOM 1750 N N . ALA A 1 213 ? -30.115 -33.475 27.875 1.00 54.03 213 ALA A N 1
ATOM 1751 C CA . ALA A 1 213 ? -29.266 -34.192 28.831 1.00 54.03 213 ALA A CA 1
ATOM 1752 C C . ALA A 1 213 ? -29.457 -33.703 30.280 1.00 54.03 213 ALA A C 1
ATOM 1754 O O . ALA A 1 213 ? -29.508 -34.509 31.203 1.00 54.03 213 ALA A O 1
ATOM 1755 N N . ASN A 1 214 ? -29.636 -32.394 30.489 1.00 50.34 214 ASN A N 1
ATOM 1756 C CA . ASN A 1 214 ? -29.877 -31.829 31.821 1.00 50.34 214 ASN A CA 1
ATOM 1757 C C . ASN A 1 214 ? -31.273 -32.151 32.388 1.00 50.34 214 ASN A C 1
ATOM 1759 O O . ASN A 1 214 ? -31.455 -32.094 33.603 1.00 50.34 214 ASN A O 1
ATOM 1763 N N . PHE A 1 215 ? -32.250 -32.478 31.536 1.00 51.78 215 PHE A N 1
ATOM 1764 C CA . PHE A 1 215 ? -33.576 -32.941 31.963 1.00 51.78 215 PHE A CA 1
ATOM 1765 C C . PHE A 1 215 ? -33.582 -34.430 32.343 1.00 51.78 215 PHE A C 1
ATOM 1767 O O . PHE A 1 215 ? -34.273 -34.805 33.281 1.00 51.78 215 PHE A O 1
ATOM 1774 N N . ALA A 1 216 ? -32.782 -35.267 31.675 1.00 52.34 216 ALA A N 1
ATOM 1775 C CA . ALA A 1 216 ? -32.717 -36.707 31.948 1.00 52.34 216 ALA A CA 1
ATOM 1776 C C . ALA A 1 216 ? -31.988 -37.074 33.257 1.00 52.34 216 ALA A C 1
ATOM 1778 O O . ALA A 1 216 ? -32.209 -38.151 33.790 1.00 52.34 216 ALA A O 1
ATOM 1779 N N . VAL A 1 217 ? -31.134 -36.193 33.788 1.00 52.66 217 VAL A N 1
ATOM 1780 C CA . VAL A 1 217 ? -30.405 -36.410 35.058 1.00 52.66 217 VAL A CA 1
ATOM 1781 C C . VAL A 1 217 ? -31.233 -35.988 36.287 1.00 52.66 217 VAL A C 1
ATOM 1783 O O . VAL A 1 217 ? -30.840 -36.245 37.420 1.00 52.66 217 VAL A O 1
ATOM 1786 N N . LYS A 1 218 ? -32.375 -35.320 36.082 1.00 47.16 218 LYS A N 1
ATOM 1787 C CA . LYS A 1 218 ? -33.221 -34.773 37.156 1.00 47.16 218 LYS A CA 1
ATOM 1788 C C . LYS A 1 218 ? -34.490 -35.580 37.460 1.00 47.16 218 LYS A C 1
ATOM 1790 O O . LYS A 1 218 ? -35.224 -35.157 38.351 1.00 47.16 218 LYS A O 1
ATOM 1795 N N . ASN A 1 219 ? -34.724 -36.695 36.766 1.00 42.50 219 ASN A N 1
ATOM 1796 C CA . ASN A 1 219 ? -35.855 -37.597 37.002 1.00 42.50 219 ASN A CA 1
ATOM 1797 C C . ASN A 1 219 ? -35.378 -38.952 37.513 1.00 42.50 219 ASN A C 1
ATOM 1799 O O . ASN A 1 219 ? -34.418 -39.482 36.912 1.00 42.50 219 ASN A O 1
#